Protein AF-W5NS83-F1 (afdb_monomer_lite)

Radius of gyration: 22.49 Å; chains: 1; bounding box: 62×43×73 Å

pLDDT: mean 79.98, std 19.61, range [25.25, 98.06]

Structure (mmCIF, N/CA/C/O backbone):
data_AF-W5NS83-F1
#
_entry.id   AF-W5NS83-F1
#
loop_
_atom_site.group_PDB
_atom_site.id
_atom_site.type_symbol
_atom_site.label_atom_id
_atom_site.label_alt_id
_atom_site.label_comp_id
_atom_site.label_asym_id
_atom_site.label_entity_id
_atom_site.label_seq_id
_atom_site.pdbx_PDB_ins_code
_atom_site.Cartn_x
_atom_site.Cartn_y
_atom_site.Cartn_z
_atom_site.occupancy
_atom_site.B_iso_or_equiv
_atom_site.auth_seq_id
_atom_site.auth_comp_id
_atom_site.auth_asym_id
_atom_site.auth_atom_id
_atom_site.pdbx_PDB_model_num
ATOM 1 N N . MET A 1 1 ? -36.228 13.640 -4.575 1.00 32.53 1 MET A N 1
ATOM 2 C CA . MET A 1 1 ? -35.661 12.821 -3.481 1.00 32.53 1 MET A CA 1
ATOM 3 C C . MET A 1 1 ? -34.174 13.126 -3.377 1.00 32.53 1 MET A C 1
ATOM 5 O O . MET A 1 1 ? -33.410 12.650 -4.203 1.00 32.53 1 MET A O 1
ATOM 9 N N . LEU A 1 2 ? -33.764 13.975 -2.431 1.00 25.89 2 LEU A N 1
ATOM 10 C CA . LEU A 1 2 ? -32.349 14.158 -2.096 1.00 25.89 2 LEU A CA 1
ATOM 11 C C . LEU A 1 2 ? -31.934 12.965 -1.231 1.00 25.89 2 LEU A C 1
ATOM 13 O O . LEU A 1 2 ? -32.394 12.836 -0.098 1.00 25.89 2 LEU A O 1
ATOM 17 N N . SER A 1 3 ? -31.125 12.064 -1.788 1.00 29.36 3 SER A N 1
ATOM 18 C CA . SER A 1 3 ? -30.463 11.018 -1.007 1.00 29.36 3 SER A CA 1
ATOM 19 C C . SER A 1 3 ? -29.616 11.694 0.078 1.00 29.36 3 SER A C 1
ATOM 21 O O . SER A 1 3 ? -28.776 12.550 -0.225 1.00 29.36 3 SER A O 1
ATOM 23 N N . LYS A 1 4 ? -29.880 11.359 1.347 1.00 33.25 4 LYS A N 1
ATOM 24 C CA . LYS A 1 4 ? -29.065 11.773 2.494 1.00 33.25 4 LYS A CA 1
ATOM 25 C C . LYS A 1 4 ? -27.715 11.068 2.375 1.00 33.25 4 LYS A C 1
ATOM 27 O O . LYS A 1 4 ? -27.555 9.953 2.849 1.00 33.25 4 LYS A O 1
ATOM 32 N N . HIS A 1 5 ? -26.757 11.707 1.717 1.00 41.28 5 HIS A N 1
ATOM 33 C CA . HIS A 1 5 ? -25.385 11.222 1.690 1.00 41.28 5 HIS A CA 1
ATOM 34 C C . HIS A 1 5 ? -24.720 11.648 3.002 1.00 41.28 5 HIS A C 1
ATOM 36 O O . HIS A 1 5 ? -24.409 12.823 3.202 1.00 41.28 5 HIS A O 1
ATOM 42 N N . SER A 1 6 ? -24.567 10.701 3.921 1.00 41.84 6 SER A N 1
ATOM 43 C CA . SER A 1 6 ? -23.707 10.837 5.095 1.00 41.84 6 SER A CA 1
ATOM 44 C C . SER A 1 6 ? -22.352 10.211 4.779 1.00 41.84 6 SER A C 1
ATOM 46 O O . SER A 1 6 ? -22.287 9.212 4.066 1.00 41.84 6 SER A O 1
ATOM 48 N N . ILE A 1 7 ? -21.271 10.788 5.296 1.00 48.94 7 ILE A N 1
ATOM 49 C CA . ILE A 1 7 ? -19.928 10.213 5.188 1.00 48.94 7 ILE A CA 1
ATOM 50 C C . ILE A 1 7 ? -19.560 9.646 6.557 1.00 48.94 7 ILE A C 1
ATOM 52 O O . ILE A 1 7 ? -19.508 10.388 7.539 1.00 48.94 7 ILE A O 1
ATOM 56 N N . CYS A 1 8 ? -19.296 8.343 6.611 1.00 47.78 8 CYS A N 1
ATOM 57 C CA . CYS A 1 8 ? -18.675 7.702 7.764 1.00 47.78 8 CYS A CA 1
ATOM 58 C C . CYS A 1 8 ? -17.162 7.692 7.565 1.00 47.78 8 CYS A C 1
ATOM 60 O O . CYS A 1 8 ? -16.661 7.168 6.570 1.00 47.78 8 CYS A O 1
ATOM 62 N N . GLN A 1 9 ? -16.434 8.281 8.508 1.00 55.81 9 GLN A N 1
ATOM 63 C CA . GLN A 1 9 ? -14.976 8.310 8.502 1.00 55.81 9 GLN A CA 1
ATOM 64 C C . GLN A 1 9 ? -14.444 7.869 9.857 1.00 55.81 9 GLN A C 1
ATOM 66 O O . GLN A 1 9 ? -15.001 8.199 10.906 1.00 55.81 9 GLN A O 1
ATOM 71 N N . VAL A 1 10 ? -13.334 7.134 9.822 1.00 53.88 10 VAL A N 1
ATOM 72 C CA . VAL A 1 10 ? -12.528 6.903 11.015 1.00 53.88 10 VAL A CA 1
ATOM 73 C C . VAL A 1 10 ? -11.484 8.015 11.082 1.00 53.88 10 VAL A C 1
ATOM 75 O O . VAL A 1 10 ? -10.569 8.076 10.261 1.00 53.88 10 VAL A O 1
ATOM 78 N N . CYS A 1 11 ? -11.640 8.923 12.040 1.00 56.91 11 CYS A N 1
ATOM 79 C CA . CYS A 1 11 ? -10.726 10.044 12.241 1.00 56.91 11 CYS A CA 1
ATOM 80 C C . CYS A 1 11 ? -9.534 9.619 13.099 1.00 56.91 11 CYS A C 1
ATOM 82 O O . CYS A 1 11 ? -9.714 8.893 14.077 1.00 56.91 11 CYS A O 1
ATOM 84 N N . LYS A 1 12 ? -8.338 10.116 12.751 1.00 54.19 12 LYS A N 1
ATOM 85 C CA . LYS A 1 12 ? -7.070 9.756 13.397 1.00 54.19 12 LYS A CA 1
ATOM 86 C C . LYS A 1 12 ? -6.305 10.963 13.972 1.00 54.19 12 LYS A C 1
ATOM 88 O O . LYS A 1 12 ? -5.326 11.407 13.369 1.00 54.19 12 LYS A O 1
ATOM 93 N N . PRO A 1 13 ? -6.720 11.532 15.113 1.00 57.84 13 PRO A N 1
ATOM 94 C CA . PRO A 1 13 ? -5.892 12.476 15.860 1.00 57.84 13 PRO A CA 1
ATOM 95 C C . PRO A 1 13 ? -4.676 11.788 16.513 1.00 57.84 13 PRO A C 1
ATOM 97 O O . PRO A 1 13 ? -4.718 10.613 16.885 1.00 57.84 13 PRO A O 1
ATOM 100 N N . ARG A 1 14 ? -3.584 12.545 16.670 1.00 51.12 14 ARG A N 1
ATOM 101 C CA . ARG A 1 14 ? -2.344 12.108 17.335 1.00 51.12 14 ARG A CA 1
ATOM 102 C C . ARG A 1 14 ? -2.305 12.631 18.770 1.00 51.12 14 ARG A C 1
ATOM 104 O O . ARG A 1 14 ? -2.621 13.797 18.994 1.00 51.12 14 ARG A O 1
ATOM 111 N N . VAL A 1 15 ? -1.869 11.798 19.716 1.00 57.47 15 VAL A N 1
ATOM 112 C CA . VAL A 1 15 ? -1.715 12.172 21.134 1.00 57.47 15 VAL A CA 1
ATOM 113 C C . VAL A 1 15 ? -0.321 11.769 21.632 1.00 57.47 15 VAL A C 1
ATOM 115 O O . VAL A 1 15 ? 0.135 10.657 21.363 1.00 57.47 15 VAL A O 1
ATOM 118 N N . SER A 1 16 ? 0.381 12.661 22.336 1.00 52.38 16 SER A N 1
ATOM 119 C CA . SER A 1 16 ? 1.695 12.378 22.934 1.00 52.38 16 SER A CA 1
ATOM 120 C C . SER A 1 16 ? 1.576 11.485 24.175 1.00 52.38 16 SER A C 1
ATOM 122 O O . SER A 1 16 ? 0.613 11.585 24.935 1.00 52.38 16 SER A O 1
ATOM 124 N N . LYS A 1 17 ? 2.569 10.619 24.416 1.00 52.75 17 LYS A N 1
ATOM 125 C CA . LYS A 1 17 ? 2.719 9.926 25.702 1.00 52.75 17 LYS A CA 1
ATOM 126 C C . LYS A 1 17 ? 3.165 10.950 26.743 1.00 52.75 17 LYS A C 1
ATOM 128 O O . LYS A 1 17 ? 4.322 11.360 26.749 1.00 52.75 17 LYS A O 1
ATOM 133 N N . GLY A 1 18 ? 2.244 11.381 27.598 1.00 51.75 18 GLY A N 1
ATOM 134 C CA . GLY A 1 18 ? 2.612 11.954 28.890 1.00 51.75 18 GLY A CA 1
ATOM 135 C C . GLY A 1 18 ? 3.183 10.876 29.819 1.00 51.75 18 GLY A C 1
ATOM 136 O O . GLY A 1 18 ? 3.249 9.701 29.463 1.00 51.75 18 GLY A O 1
ATOM 137 N N . THR A 1 19 ? 3.559 11.267 31.034 1.00 41.72 19 THR A N 1
ATOM 138 C CA . THR A 1 19 ? 4.019 10.368 32.113 1.00 41.72 19 THR A CA 1
ATOM 139 C C . THR A 1 19 ? 2.935 9.385 32.591 1.00 41.72 19 THR A C 1
ATOM 141 O O . THR A 1 19 ? 3.206 8.498 33.392 1.00 41.72 19 THR A O 1
ATOM 144 N N . GLU A 1 20 ? 1.704 9.529 32.101 1.00 42.16 20 GLU A N 1
ATOM 145 C CA . GLU A 1 20 ? 0.537 8.751 32.496 1.00 42.16 20 GLU A CA 1
ATOM 146 C C . GLU A 1 20 ? 0.143 7.740 31.400 1.00 42.16 20 GLU A C 1
ATOM 148 O O . GLU A 1 20 ? 0.247 8.002 30.200 1.00 42.16 20 GLU A O 1
ATOM 153 N N . ALA A 1 21 ? -0.254 6.542 31.835 1.00 39.47 21 ALA A N 1
ATOM 154 C CA . ALA A 1 21 ? -0.561 5.379 31.004 1.00 39.47 21 ALA A CA 1
ATOM 155 C C . ALA A 1 21 ? -1.656 5.646 29.936 1.00 39.47 21 ALA A C 1
ATOM 157 O O . ALA A 1 21 ? -2.499 6.523 30.118 1.00 39.47 21 ALA A O 1
ATOM 158 N N . PRO A 1 22 ? -1.704 4.863 28.832 1.00 44.62 22 PRO A N 1
ATOM 159 C CA . PRO A 1 22 ? -2.685 5.006 27.738 1.00 44.62 22 PRO A CA 1
ATOM 160 C C . PRO A 1 22 ? -4.166 4.888 28.132 1.00 44.62 22 PRO A C 1
ATOM 162 O O . PRO A 1 22 ? -5.030 5.123 27.292 1.00 44.62 22 PRO A O 1
ATOM 165 N N . SER A 1 23 ? -4.470 4.535 29.380 1.00 39.50 23 SER A N 1
ATOM 166 C CA . SER A 1 23 ? -5.819 4.359 29.928 1.00 39.50 23 SER A CA 1
ATOM 167 C C . SER A 1 23 ? -6.621 5.667 30.069 1.00 39.50 23 SER A C 1
ATOM 169 O O . SER A 1 23 ? -7.758 5.639 30.517 1.00 39.50 23 SER A O 1
ATOM 171 N N . ILE A 1 24 ? -6.049 6.826 29.724 1.00 48.31 24 ILE A N 1
ATOM 172 C CA . ILE A 1 24 ? -6.480 8.128 30.264 1.00 48.31 24 ILE A CA 1
ATOM 173 C C . ILE A 1 24 ? -6.891 9.094 29.130 1.00 48.31 24 ILE A C 1
ATOM 175 O O . ILE A 1 24 ? -6.509 10.261 29.087 1.00 48.31 24 ILE A O 1
ATOM 179 N N . LEU A 1 25 ? -7.689 8.633 28.164 1.00 43.97 25 LEU A N 1
ATOM 180 C CA . LEU A 1 25 ? -8.310 9.508 27.157 1.00 43.97 25 LEU A CA 1
ATOM 181 C C . LEU A 1 25 ? -9.827 9.357 27.204 1.00 43.97 25 LEU A C 1
ATOM 183 O O . LEU A 1 25 ? -10.352 8.325 26.795 1.00 43.97 25 LEU A O 1
ATOM 187 N N . THR A 1 26 ? -10.524 10.408 27.642 1.00 42.59 26 THR A N 1
ATOM 188 C CA . THR A 1 26 ? -11.985 10.484 27.558 1.00 42.59 26 THR A CA 1
ATOM 189 C C . THR A 1 26 ? -12.374 11.566 26.562 1.00 42.59 26 THR A C 1
ATOM 191 O O . THR A 1 26 ? -12.111 12.756 26.748 1.00 42.59 26 THR A O 1
ATOM 194 N N . ALA A 1 27 ? -13.014 11.176 25.465 1.00 41.44 27 ALA A N 1
ATOM 195 C CA . ALA A 1 27 ? -13.655 12.140 24.584 1.00 41.44 27 ALA A CA 1
ATOM 196 C C . ALA A 1 27 ? -15.079 12.385 25.097 1.00 41.44 27 ALA A C 1
ATOM 198 O O . ALA A 1 27 ? -15.942 11.514 25.010 1.00 41.44 27 ALA A O 1
ATOM 199 N N . ILE A 1 28 ? -15.323 13.578 25.648 1.00 43.06 28 ILE A N 1
ATOM 200 C CA . ILE A 1 28 ? -16.672 14.005 26.027 1.00 43.06 28 ILE A CA 1
ATOM 201 C C . ILE A 1 28 ? -17.384 14.405 24.749 1.00 43.06 28 ILE A C 1
ATOM 203 O O . ILE A 1 28 ? -17.140 15.477 24.187 1.00 43.06 28 ILE A O 1
ATOM 207 N N . ILE A 1 29 ? -18.281 13.544 24.291 1.00 46.75 29 ILE A N 1
ATOM 208 C CA . ILE A 1 29 ? -19.151 13.869 23.179 1.00 46.75 29 ILE A CA 1
ATOM 209 C C . ILE A 1 29 ? -20.563 13.368 23.531 1.00 46.75 29 ILE A C 1
ATOM 211 O O . ILE A 1 29 ? -20.788 12.205 23.845 1.00 46.75 29 ILE A O 1
ATOM 215 N N . HIS A 1 30 ? -21.533 14.276 23.563 1.00 38.94 30 HIS A N 1
ATOM 216 C CA . HIS A 1 30 ? -22.954 13.954 23.736 1.00 38.94 30 HIS A CA 1
ATOM 217 C C . HIS A 1 30 ? -23.597 13.700 22.355 1.00 38.94 30 HIS A C 1
ATOM 219 O O . HIS A 1 30 ? -23.249 14.409 21.410 1.00 38.94 30 HIS A O 1
ATOM 225 N N . PRO A 1 31 ? -24.629 12.846 22.209 1.00 47.59 31 PRO A N 1
ATOM 226 C CA . PRO A 1 31 ? -24.782 11.486 22.720 1.00 47.59 31 PRO A CA 1
ATOM 227 C C . PRO A 1 31 ? -25.064 10.510 21.553 1.00 47.59 31 PRO A C 1
ATOM 229 O O . PRO A 1 31 ? -26.184 10.491 21.070 1.00 47.59 31 PRO A O 1
ATOM 232 N N . VAL A 1 32 ? -24.111 9.685 21.101 1.00 42.62 32 VAL A N 1
ATOM 233 C CA . VAL A 1 32 ? -24.388 8.421 20.372 1.00 42.62 32 VAL A CA 1
ATOM 234 C C . VAL A 1 32 ? -23.165 7.503 20.521 1.00 42.62 32 VAL A C 1
ATOM 236 O O . VAL A 1 32 ? -22.068 7.908 20.164 1.00 42.62 32 VAL A O 1
ATOM 239 N N . LEU A 1 33 ? -23.392 6.295 21.060 1.00 45.34 33 LEU A N 1
ATOM 240 C CA . LEU A 1 33 ? -22.555 5.077 21.054 1.00 45.34 33 LEU A CA 1
ATOM 241 C C . LEU A 1 33 ? -21.045 5.265 20.767 1.00 45.34 33 LEU A C 1
ATOM 243 O O . LEU A 1 33 ? -20.601 5.294 19.621 1.00 45.34 33 LEU A O 1
ATOM 247 N N . TRP A 1 34 ? -20.238 5.328 21.826 1.00 57.84 34 TRP A N 1
ATOM 248 C CA . TRP A 1 34 ? -18.809 5.626 21.744 1.00 57.84 34 TRP A CA 1
ATOM 249 C C . TRP A 1 34 ? -17.944 4.364 21.744 1.00 57.84 34 TRP A C 1
ATOM 251 O O . TRP A 1 34 ? -17.588 3.853 22.802 1.00 57.84 34 TRP A O 1
ATOM 261 N N . VAL A 1 35 ? -17.564 3.872 20.563 1.00 66.44 35 VAL A N 1
ATOM 262 C CA . VAL A 1 35 ? -16.399 2.983 20.448 1.00 66.44 35 VAL A CA 1
ATOM 263 C C . VAL A 1 35 ? -15.210 3.859 20.071 1.00 66.44 35 VAL A C 1
ATOM 265 O O . VAL A 1 35 ? -15.230 4.512 19.030 1.00 66.44 35 VAL A O 1
ATOM 268 N N . PHE A 1 36 ? -14.186 3.886 20.921 1.00 78.94 36 PHE A N 1
ATOM 269 C CA . PHE A 1 36 ? -12.894 4.507 20.639 1.00 78.94 36 PHE A CA 1
ATOM 270 C C . PHE A 1 36 ? -11.808 3.441 20.669 1.00 78.94 36 PHE A C 1
ATOM 272 O O . PHE A 1 36 ? -11.864 2.507 21.472 1.00 78.94 36 PHE A O 1
ATOM 279 N N . GLN A 1 37 ? -10.801 3.604 19.820 1.00 87.06 37 GLN A N 1
ATOM 280 C CA . GLN A 1 37 ? -9.642 2.722 19.790 1.00 87.06 37 GLN A CA 1
ATOM 281 C C . GLN A 1 37 ? -8.364 3.544 19.886 1.00 87.06 37 GLN A C 1
ATOM 283 O O . GLN A 1 37 ? -8.156 4.467 19.106 1.00 87.06 37 GLN A O 1
ATOM 288 N N . VAL A 1 38 ? -7.484 3.173 20.805 1.00 88.81 38 VAL A N 1
ATOM 289 C CA . VAL A 1 38 ? -6.145 3.746 20.945 1.00 88.81 38 VAL A CA 1
ATOM 290 C C . VAL A 1 38 ? -5.134 2.682 20.559 1.00 88.81 38 VAL A C 1
ATOM 292 O O . VAL A 1 38 ? -5.239 1.535 20.988 1.00 88.81 38 VAL A O 1
ATOM 295 N N . GLN A 1 39 ? -4.136 3.040 19.757 1.00 92.38 39 GLN A N 1
ATOM 296 C CA . GLN A 1 39 ? -3.062 2.115 19.406 1.00 92.38 39 GLN A CA 1
ATOM 297 C C . GLN A 1 39 ? -1.699 2.806 19.323 1.00 92.38 39 GLN A C 1
ATOM 299 O O . GLN A 1 39 ? -1.644 4.011 19.070 1.00 92.38 39 GLN A O 1
ATOM 304 N N . PRO A 1 40 ? -0.583 2.079 19.519 1.00 90.00 40 PRO A N 1
ATOM 305 C CA . PRO A 1 40 ? 0.754 2.653 19.398 1.00 90.00 40 PRO A CA 1
ATOM 306 C C . PRO A 1 40 ? 0.968 3.293 18.026 1.00 90.00 40 PRO A C 1
ATOM 308 O O . PRO A 1 40 ? 0.650 2.682 16.995 1.00 90.00 40 PRO A O 1
ATOM 311 N N . SER A 1 41 ? 1.522 4.505 18.007 1.00 89.44 41 SER A N 1
ATOM 312 C CA . SER A 1 41 ? 1.793 5.183 16.745 1.00 89.44 41 SER A CA 1
ATOM 313 C C . SER A 1 41 ? 2.887 4.463 15.963 1.00 89.44 41 SER A C 1
ATOM 315 O O . SER A 1 41 ? 3.902 4.043 16.515 1.00 89.44 41 SER A O 1
ATOM 317 N N . LYS A 1 42 ? 2.668 4.323 14.657 1.00 88.50 42 LYS A N 1
ATOM 318 C CA . LYS A 1 42 ? 3.629 3.722 13.718 1.00 88.50 42 LYS A CA 1
ATOM 319 C C . LYS A 1 42 ? 4.799 4.645 13.355 1.00 88.50 42 LYS A C 1
ATOM 321 O O . LYS A 1 42 ? 5.803 4.179 12.837 1.00 88.50 42 LYS A O 1
ATOM 326 N N . GLU A 1 43 ? 4.652 5.952 13.578 1.00 83.75 43 GLU A N 1
ATOM 327 C CA . GLU A 1 43 ? 5.678 6.955 13.252 1.00 83.75 43 GLU A CA 1
ATOM 328 C C . GLU A 1 43 ? 6.508 7.354 14.471 1.00 83.75 43 GLU A C 1
ATOM 330 O O . GLU A 1 43 ? 7.678 7.696 14.337 1.00 83.75 43 GLU A O 1
ATOM 335 N N . MET A 1 44 ? 5.896 7.351 15.658 1.00 83.69 44 MET A N 1
ATOM 336 C CA . MET A 1 44 ? 6.500 7.911 16.860 1.00 83.69 44 MET A CA 1
ATOM 337 C C . MET A 1 44 ? 6.300 6.970 18.055 1.00 83.69 44 MET A C 1
ATOM 339 O O . MET A 1 44 ? 5.189 6.876 18.579 1.00 83.69 44 MET A O 1
ATOM 343 N N . PRO A 1 45 ? 7.366 6.312 18.549 1.00 82.75 45 PRO A N 1
ATOM 344 C CA . PRO A 1 45 ? 7.274 5.381 19.677 1.00 82.75 45 PRO A CA 1
ATOM 345 C C . PRO A 1 45 ? 6.724 6.014 20.961 1.00 82.75 45 PRO A C 1
ATOM 347 O O . PRO A 1 45 ? 6.160 5.320 21.809 1.00 82.75 45 PRO A O 1
ATOM 350 N N . SER A 1 46 ? 6.872 7.332 21.109 1.00 83.44 46 SER A N 1
ATOM 351 C CA . SER A 1 46 ? 6.371 8.127 22.230 1.00 83.44 46 SER A CA 1
ATOM 352 C C . SER A 1 46 ? 4.950 8.671 22.024 1.00 83.44 46 SER A C 1
ATOM 354 O O . SER A 1 46 ? 4.539 9.558 22.761 1.00 83.44 46 SER A O 1
ATOM 356 N N . ALA A 1 47 ? 4.180 8.177 21.051 1.00 86.69 47 ALA A N 1
ATOM 357 C CA . ALA A 1 47 ? 2.822 8.656 20.786 1.00 86.69 47 ALA A CA 1
ATOM 358 C C . ALA A 1 47 ? 1.816 7.516 20.581 1.00 86.69 47 ALA A C 1
ATOM 360 O O . ALA A 1 47 ? 2.179 6.363 20.318 1.00 86.69 47 ALA A O 1
ATOM 361 N N . TYR A 1 48 ? 0.538 7.872 20.671 1.00 86.12 48 TYR A N 1
ATOM 362 C CA . TYR A 1 48 ? -0.584 7.021 20.305 1.00 86.12 48 TYR A CA 1
ATOM 363 C C . TYR A 1 48 ? -1.384 7.632 19.158 1.00 86.12 48 TYR A C 1
ATOM 365 O O . TYR A 1 48 ? -1.507 8.852 19.013 1.00 86.12 48 TYR A O 1
ATOM 373 N N . ASP A 1 49 ? -1.952 6.734 18.369 1.00 89.50 49 ASP A N 1
ATOM 374 C CA . ASP A 1 49 ? -2.956 7.024 17.368 1.00 89.50 49 ASP A CA 1
ATOM 375 C C . ASP A 1 49 ? -4.333 6.732 17.982 1.00 89.50 49 AS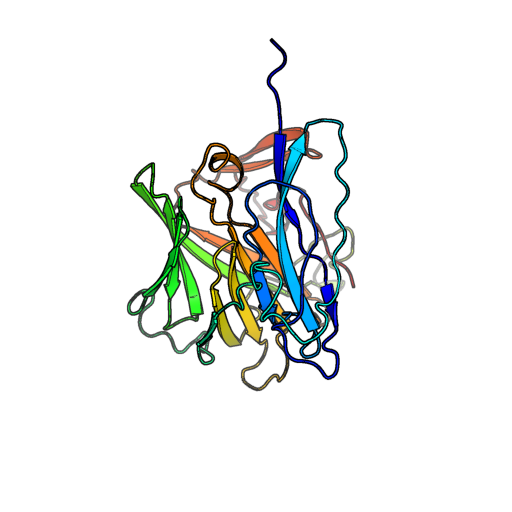P A C 1
ATOM 377 O O . ASP A 1 49 ? -4.588 5.605 18.420 1.00 89.50 49 ASP A O 1
ATOM 381 N N . LEU A 1 50 ? -5.210 7.735 18.025 1.00 87.69 50 LEU A N 1
ATOM 382 C CA . LEU A 1 50 ? -6.596 7.576 18.464 1.00 87.69 50 LEU A CA 1
ATOM 383 C C . LEU A 1 50 ? -7.488 7.454 17.229 1.00 87.69 50 LEU A C 1
ATOM 385 O O . LEU A 1 50 ? -7.411 8.292 16.342 1.00 87.69 50 LEU A O 1
ATOM 389 N N . TYR A 1 51 ? -8.340 6.439 17.187 1.00 86.69 51 TYR A N 1
ATOM 390 C CA . TYR A 1 51 ? -9.339 6.225 16.148 1.00 86.69 51 TYR A CA 1
ATOM 391 C C . TYR A 1 51 ? -10.734 6.471 16.718 1.00 86.69 51 TYR A C 1
ATOM 393 O O . TYR A 1 51 ? -11.104 5.917 17.758 1.00 86.69 51 TYR A O 1
ATOM 401 N N . VAL A 1 52 ? -11.499 7.304 16.014 1.00 82.75 52 VAL A N 1
ATOM 402 C CA . VAL A 1 52 ? -12.878 7.665 16.362 1.00 82.75 52 VAL A CA 1
ATOM 403 C C . VAL A 1 52 ? -13.762 7.469 15.144 1.00 82.75 52 VAL A C 1
ATOM 405 O O . VAL A 1 52 ? -13.451 7.996 14.076 1.00 82.75 52 VAL A O 1
ATOM 408 N N . LEU A 1 53 ? -14.874 6.754 15.302 1.00 81.56 53 LEU A N 1
ATOM 409 C CA . LEU A 1 53 ? -15.889 6.681 14.261 1.00 81.56 53 LEU A CA 1
ATOM 410 C C . LEU A 1 53 ? -16.814 7.899 14.334 1.00 81.56 53 LEU A C 1
ATOM 412 O O . LEU A 1 53 ? -17.387 8.196 15.381 1.00 81.56 53 LEU A O 1
ATOM 416 N N . THR A 1 54 ? -16.983 8.589 13.209 1.00 79.31 54 THR A N 1
ATOM 417 C CA . THR A 1 54 ? -17.925 9.702 13.080 1.00 79.31 54 THR A CA 1
ATOM 418 C C . THR A 1 54 ? -18.721 9.606 11.783 1.00 79.31 54 THR A C 1
ATOM 420 O O . THR A 1 54 ? -18.200 9.193 10.748 1.00 79.31 54 THR A O 1
ATOM 423 N N . THR A 1 55 ? -19.978 10.040 11.847 1.00 78.62 55 THR A N 1
ATOM 424 C CA . THR A 1 55 ? -20.852 10.243 10.691 1.00 78.62 55 THR A CA 1
ATOM 425 C C . THR A 1 55 ? -21.065 11.739 10.513 1.00 78.62 55 THR A C 1
ATOM 427 O O . THR A 1 55 ? -21.639 12.381 11.394 1.00 78.62 55 THR A O 1
ATOM 430 N N . ILE A 1 56 ? -20.637 12.314 9.392 1.00 81.44 56 ILE A N 1
ATOM 431 C CA . ILE A 1 56 ? -20.855 13.733 9.078 1.00 81.44 56 ILE A CA 1
ATOM 432 C C . ILE A 1 56 ? -21.896 13.828 7.953 1.00 81.44 56 ILE A C 1
ATOM 434 O O . ILE A 1 56 ? -21.685 13.251 6.883 1.00 81.44 56 ILE A O 1
ATOM 438 N N . PRO A 1 57 ? -23.029 14.525 8.165 1.00 84.19 57 PRO A N 1
ATOM 439 C CA . PRO A 1 57 ? -23.998 14.766 7.099 1.00 84.19 57 PRO A CA 1
ATOM 440 C C . PRO A 1 57 ? -23.379 15.570 5.950 1.00 84.19 57 PRO A C 1
ATOM 442 O O . PRO A 1 57 ? -22.527 16.431 6.179 1.00 84.19 57 PRO A O 1
ATOM 445 N N . GLY A 1 58 ? -23.831 15.326 4.719 1.00 87.12 58 GLY A N 1
ATOM 446 C CA . GLY A 1 58 ? -23.379 16.076 3.549 1.00 87.12 58 GLY A CA 1
ATOM 447 C C . GLY A 1 58 ? -23.515 17.592 3.730 1.00 87.12 58 GLY A C 1
ATOM 448 O O . GLY A 1 58 ? -24.537 18.075 4.215 1.00 87.12 58 GLY A O 1
ATOM 449 N N . LEU A 1 59 ? -22.469 18.326 3.332 1.00 90.12 59 LEU A N 1
ATOM 450 C CA . LEU A 1 59 ? -22.373 19.790 3.440 1.00 90.12 59 LEU A CA 1
ATOM 451 C C . LEU A 1 59 ? -22.544 20.333 4.877 1.00 90.12 59 LEU A C 1
ATOM 453 O O . LEU A 1 59 ? -22.991 21.461 5.066 1.00 90.12 59 LEU A O 1
ATOM 457 N N . SER A 1 60 ? -22.180 19.542 5.891 1.00 90.56 60 SER A N 1
ATOM 458 C CA . SER A 1 60 ? -22.236 19.917 7.310 1.00 90.56 60 SER A CA 1
ATOM 459 C C . SER A 1 60 ? -20.869 19.765 7.983 1.00 90.56 60 SER A C 1
ATOM 461 O O . SER A 1 60 ? -19.944 19.171 7.433 1.00 90.56 60 SER A O 1
ATOM 463 N N . TYR A 1 61 ? -20.752 20.260 9.215 1.00 87.38 61 TYR A N 1
ATOM 464 C CA . TYR A 1 61 ? -19.637 19.965 10.113 1.00 87.38 61 TYR A CA 1
ATOM 465 C C . TYR A 1 61 ? -20.144 19.360 11.429 1.00 87.38 61 TYR A C 1
ATOM 467 O O . TYR A 1 61 ? -21.329 19.454 11.759 1.00 87.38 61 TYR A O 1
ATOM 475 N N . ARG A 1 62 ? -19.243 18.718 12.178 1.00 81.44 62 ARG A N 1
ATOM 476 C CA . ARG A 1 62 ? -19.452 18.280 13.565 1.00 81.44 62 ARG A CA 1
ATOM 477 C C . ARG A 1 62 ? -18.216 18.637 14.380 1.00 81.44 62 ARG A C 1
ATOM 479 O O . ARG A 1 62 ? -17.101 18.550 13.874 1.00 81.44 62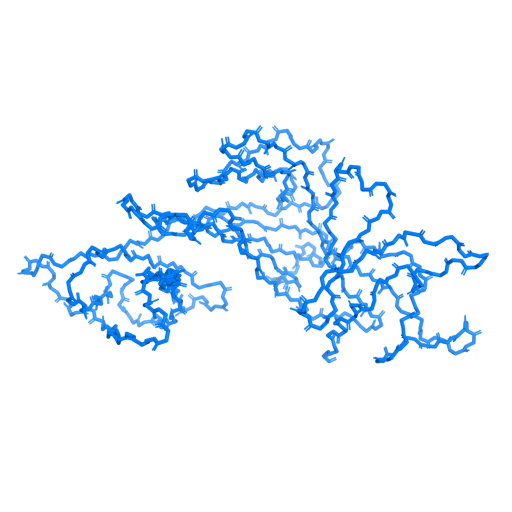 ARG A O 1
ATOM 486 N N . HIS A 1 63 ? -18.419 19.049 15.625 1.00 83.50 63 HIS A N 1
ATOM 487 C CA . HIS A 1 63 ? -17.335 19.412 16.531 1.00 83.50 63 HIS A CA 1
ATOM 488 C C . HIS A 1 63 ? -17.153 18.338 17.603 1.00 83.50 63 HIS A C 1
ATOM 490 O O . HIS A 1 63 ? -18.128 17.866 18.189 1.00 83.50 63 HIS A O 1
ATOM 496 N N . TYR A 1 64 ? -15.896 17.997 17.879 1.00 77.62 64 TYR A N 1
ATOM 497 C CA . TYR A 1 64 ? -15.504 16.975 18.842 1.00 77.62 64 TYR A CA 1
ATOM 498 C C . TYR A 1 64 ? -14.403 17.522 19.752 1.00 77.62 64 TYR A C 1
ATOM 500 O O . TYR A 1 64 ? -13.470 18.162 19.273 1.00 77.62 64 TYR A O 1
ATOM 508 N N . SER A 1 65 ? -14.498 17.272 21.061 1.00 76.88 65 SER A N 1
ATOM 509 C CA . SER A 1 65 ? -13.467 17.649 22.037 1.00 76.88 65 SER A CA 1
ATOM 510 C C . SER A 1 65 ? -12.863 16.388 22.646 1.00 76.88 65 SER A C 1
ATOM 512 O O . SER A 1 65 ? -13.571 15.576 23.237 1.00 76.88 65 SER A O 1
ATOM 514 N N . ILE A 1 66 ? -11.548 16.229 22.496 1.00 75.50 66 ILE A N 1
ATOM 515 C CA . ILE A 1 66 ? -10.780 15.137 23.101 1.00 75.50 66 ILE A CA 1
ATOM 516 C C . ILE A 1 66 ? -10.057 15.712 24.309 1.00 75.50 66 ILE A C 1
ATOM 518 O O . ILE A 1 66 ? -9.363 16.724 24.186 1.00 75.50 66 ILE A O 1
ATOM 522 N N . ARG A 1 67 ? -10.237 15.093 25.476 1.00 71.38 67 ARG A N 1
ATOM 523 C CA . ARG A 1 67 ? -9.618 15.543 26.721 1.00 71.38 67 ARG A CA 1
ATOM 524 C C . ARG A 1 67 ? -8.885 14.372 27.380 1.00 71.38 67 ARG A C 1
ATOM 526 O O . ARG A 1 67 ? -9.372 13.244 27.332 1.00 71.38 67 ARG A O 1
ATOM 533 N N . PRO A 1 68 ? -7.715 14.608 27.990 1.00 69.75 68 PRO A N 1
ATOM 534 C CA . PRO A 1 68 ? -7.138 13.632 28.901 1.00 69.75 68 PRO A CA 1
ATOM 535 C C . PRO A 1 68 ? -8.123 13.373 30.044 1.00 69.75 68 PRO A C 1
ATOM 537 O O . PRO A 1 68 ? -8.715 14.319 30.575 1.00 69.75 68 PRO A O 1
ATOM 540 N N . SER A 1 69 ? -8.307 12.106 30.404 1.00 64.25 69 SER A N 1
ATOM 541 C CA . SER A 1 69 ? -9.048 11.757 31.617 1.00 64.25 69 SER A CA 1
ATOM 542 C C . SER A 1 69 ? -8.279 12.278 32.840 1.00 64.25 69 SER A C 1
ATOM 544 O O . SER A 1 69 ? -7.055 12.378 32.815 1.00 64.25 69 SER A O 1
ATOM 546 N N . ARG A 1 70 ? -8.965 12.659 33.919 1.00 55.44 70 ARG A N 1
ATOM 547 C CA . ARG A 1 70 ? -8.300 12.915 35.207 1.00 55.44 70 ARG A CA 1
ATOM 548 C C . ARG A 1 70 ? -8.444 11.650 36.041 1.00 55.44 70 ARG A C 1
ATOM 550 O O . ARG A 1 70 ? -9.551 11.152 36.207 1.00 55.44 70 ARG A O 1
ATOM 557 N N . SER A 1 71 ? -7.327 11.128 36.530 1.00 48.97 71 SER A N 1
ATOM 558 C CA . SER A 1 71 ? -7.223 9.901 37.323 1.00 48.97 71 SER A CA 1
ATOM 559 C C . SER A 1 71 ? -8.192 9.883 38.519 1.00 48.97 71 SER A C 1
ATOM 561 O O . SER A 1 71 ? -7.949 10.497 39.553 1.00 48.97 71 SER A O 1
ATOM 563 N N . SER A 1 72 ? -9.340 9.217 38.347 1.00 47.22 72 SER A N 1
ATOM 564 C CA . SER A 1 72 ? -10.212 8.597 39.372 1.00 47.22 72 SER A CA 1
ATOM 565 C C . SER A 1 72 ? -11.541 8.174 38.723 1.00 47.22 72 SER A C 1
ATOM 567 O O . SER A 1 72 ? -12.612 8.711 38.998 1.00 47.22 72 SER A O 1
ATOM 569 N N . GLN A 1 73 ? -11.473 7.196 37.818 1.00 51.25 73 GLN A N 1
ATOM 570 C CA . GLN A 1 73 ? -12.612 6.725 37.018 1.00 51.25 73 GLN A CA 1
ATOM 571 C C . GLN A 1 73 ? -13.581 5.781 37.757 1.00 51.25 73 GLN A C 1
ATOM 573 O O . GLN A 1 73 ? -14.426 5.157 37.128 1.00 51.25 73 GLN A O 1
ATOM 578 N N . GLU A 1 74 ? -13.549 5.713 39.091 1.00 47.00 74 GLU A N 1
ATOM 579 C CA . GLU A 1 74 ? -14.545 4.933 39.845 1.00 47.00 74 GLU A CA 1
ATOM 580 C C . GLU A 1 74 ? -15.937 5.595 39.896 1.00 47.00 74 GLU A C 1
ATOM 582 O O . GLU A 1 74 ? -16.893 4.954 40.323 1.00 47.00 74 GLU A O 1
ATOM 587 N N . LYS A 1 75 ? -16.096 6.863 39.472 1.00 43.84 75 LYS A N 1
ATOM 588 C CA . LYS A 1 75 ? -17.337 7.627 39.731 1.00 43.84 75 LYS A CA 1
ATOM 589 C C . LYS A 1 75 ? -18.150 8.118 38.529 1.00 43.84 75 LYS A C 1
ATOM 591 O O . LYS A 1 75 ? -19.258 8.593 38.763 1.00 43.84 75 LYS A O 1
ATOM 596 N N . THR A 1 76 ? -17.688 8.015 37.280 1.00 51.47 76 THR A N 1
ATOM 597 C CA . THR A 1 76 ? -18.397 8.647 36.138 1.00 51.47 76 THR A CA 1
ATOM 598 C C . THR A 1 76 ? -19.000 7.704 35.097 1.00 51.47 76 THR A C 1
ATOM 600 O O . THR A 1 76 ? -19.754 8.178 34.253 1.00 51.47 76 THR A O 1
ATOM 603 N N . GLY A 1 77 ? -18.758 6.388 35.146 1.00 53.75 77 GLY A N 1
ATOM 604 C CA . GLY A 1 77 ? -19.361 5.444 34.186 1.00 53.75 77 GLY A CA 1
ATOM 605 C C . GLY A 1 77 ? -19.012 5.728 32.714 1.00 53.75 77 GLY A C 1
ATOM 606 O O . GLY A 1 77 ? -19.700 5.253 31.812 1.00 53.75 77 GLY A O 1
ATOM 607 N N . GLU A 1 78 ? -17.970 6.526 32.463 1.00 57.19 78 GLU A N 1
ATOM 608 C CA . GLU A 1 78 ? -17.510 6.865 31.119 1.00 57.19 78 GLU A CA 1
ATOM 609 C C . GLU A 1 78 ? -16.755 5.673 30.509 1.00 57.19 78 GLU A C 1
ATOM 611 O O . GLU A 1 78 ? -15.931 5.065 31.197 1.00 57.19 78 GLU A O 1
ATOM 616 N N . PRO A 1 79 ? -17.004 5.326 29.233 1.00 59.03 79 PRO A N 1
ATOM 617 C CA . PRO A 1 79 ? -16.348 4.192 28.598 1.00 59.03 79 PRO A CA 1
ATOM 618 C C . PRO A 1 79 ? -14.846 4.454 28.436 1.00 59.03 79 PRO A C 1
ATOM 620 O O . PRO A 1 79 ? -14.440 5.445 27.824 1.00 59.03 79 PRO A O 1
ATOM 623 N N . GLU A 1 80 ? -14.020 3.550 28.964 1.00 64.38 80 GLU A N 1
ATOM 624 C CA . GLU A 1 80 ? -12.576 3.564 28.731 1.00 64.38 80 GLU A CA 1
ATOM 625 C C . GLU A 1 80 ? -12.251 3.254 27.257 1.00 64.38 80 GLU A C 1
ATOM 627 O O . GLU A 1 80 ? -12.925 2.431 26.624 1.00 64.38 80 GLU A O 1
ATOM 632 N N . PRO A 1 81 ? -11.213 3.889 26.683 1.00 69.62 81 PRO A N 1
ATOM 633 C CA . PRO A 1 81 ? -10.800 3.600 25.319 1.00 69.62 81 PRO A CA 1
ATOM 634 C C . PRO A 1 81 ? -10.231 2.182 25.209 1.00 69.62 81 PRO A C 1
ATOM 636 O O . PRO A 1 81 ? -9.419 1.751 26.029 1.00 69.62 81 PRO A O 1
ATOM 639 N N . PHE A 1 82 ? -10.584 1.466 24.139 1.00 82.00 82 PHE A N 1
ATOM 640 C CA . PHE A 1 82 ? -9.981 0.162 23.884 1.00 82.00 82 PHE A CA 1
ATOM 641 C C . PHE A 1 82 ? -8.531 0.332 23.428 1.00 82.00 82 PHE A C 1
ATOM 643 O O . PHE A 1 82 ? -8.267 0.948 22.391 1.00 82.00 82 PHE A O 1
ATOM 650 N N . VAL A 1 83 ? -7.593 -0.269 24.157 1.00 86.38 83 VAL A N 1
ATOM 651 C CA . VAL A 1 83 ? -6.187 -0.335 23.747 1.00 86.38 83 VAL A CA 1
ATOM 652 C C . VAL A 1 83 ? -5.996 -1.510 22.789 1.00 86.38 83 VAL A C 1
ATOM 654 O O . VAL A 1 83 ? -6.211 -2.667 23.152 1.00 86.38 83 VAL A O 1
ATOM 657 N N . ALA A 1 84 ? -5.598 -1.211 21.553 1.00 90.31 84 ALA A N 1
ATOM 658 C CA . ALA A 1 84 ? -5.385 -2.211 20.516 1.00 90.31 84 ALA A CA 1
ATOM 659 C C . ALA A 1 84 ? -4.301 -3.225 20.905 1.00 90.31 84 ALA A C 1
ATOM 661 O O . ALA A 1 84 ? -3.280 -2.882 21.508 1.00 90.31 84 ALA A O 1
ATOM 662 N N . LYS A 1 85 ? -4.511 -4.481 20.509 1.00 93.25 85 LYS A N 1
ATOM 663 C CA . LYS A 1 85 ? -3.570 -5.579 20.737 1.00 93.25 85 LYS A CA 1
ATOM 664 C C . LYS A 1 85 ? -2.610 -5.673 19.560 1.00 93.25 85 LYS A C 1
ATOM 666 O O . LYS A 1 85 ? -3.041 -5.852 18.425 1.00 93.25 85 LYS A O 1
ATOM 671 N N . THR A 1 86 ? -1.313 -5.591 19.833 1.00 95.19 86 THR A N 1
ATOM 672 C CA . THR A 1 86 ? -0.273 -5.725 18.807 1.00 95.19 86 THR A CA 1
ATOM 673 C C . THR A 1 86 ? 0.306 -7.132 18.820 1.00 95.19 86 THR A C 1
ATOM 675 O O . THR A 1 86 ? 0.846 -7.579 19.830 1.00 95.19 86 THR A O 1
ATOM 678 N N . MET A 1 87 ? 0.239 -7.806 17.677 1.00 96.31 87 MET A N 1
ATOM 679 C CA . MET A 1 87 ? 0.941 -9.057 17.408 1.00 96.31 87 MET A CA 1
ATOM 680 C C . MET A 1 87 ? 2.120 -8.761 16.488 1.00 96.31 87 MET A C 1
ATOM 682 O O . MET A 1 87 ? 1.938 -8.176 15.419 1.00 96.31 87 MET A O 1
ATOM 686 N N . GLN A 1 88 ? 3.323 -9.156 16.897 1.00 95.38 88 GLN A N 1
ATOM 687 C CA . GLN A 1 88 ? 4.540 -8.959 16.112 1.00 95.38 88 GLN A CA 1
ATOM 688 C C . GLN A 1 88 ? 5.000 -10.272 15.488 1.00 95.38 88 GLN A C 1
ATOM 690 O O . GLN A 1 88 ? 5.012 -11.316 16.140 1.00 95.38 88 GLN A O 1
ATOM 695 N N . PHE A 1 89 ? 5.429 -10.198 14.233 1.00 94.38 89 PHE A N 1
ATOM 696 C CA . PHE A 1 89 ? 5.948 -11.327 13.478 1.00 94.38 89 PHE A CA 1
ATOM 697 C C . PHE A 1 89 ? 7.394 -11.036 13.077 1.00 94.38 89 PHE A C 1
ATOM 699 O O . PHE A 1 89 ? 7.716 -9.966 12.551 1.00 94.38 89 PHE A O 1
ATOM 706 N N . GLY A 1 90 ? 8.280 -12.000 13.347 1.00 89.69 90 GLY A N 1
ATOM 707 C CA . GLY A 1 90 ? 9.707 -11.884 13.047 1.00 89.69 90 GLY A CA 1
ATOM 708 C C . GLY A 1 90 ? 9.984 -11.641 11.560 1.00 89.69 90 GLY A C 1
ATOM 709 O O . GLY A 1 90 ? 9.164 -11.954 10.697 1.00 89.69 90 GLY A O 1
ATOM 710 N N . GLY A 1 91 ? 11.160 -11.086 11.255 1.00 91.75 91 GLY A N 1
ATOM 711 C CA . GLY A 1 91 ? 11.562 -10.784 9.881 1.00 91.75 91 GLY A CA 1
ATOM 712 C C . GLY A 1 91 ? 11.659 -12.031 8.998 1.00 91.75 91 GLY A C 1
ATOM 713 O O . GLY A 1 91 ? 12.209 -13.056 9.409 1.00 91.75 91 GLY A O 1
ATOM 714 N N . ARG A 1 92 ? 11.149 -11.934 7.768 1.00 94.25 92 ARG A N 1
ATOM 715 C CA . ARG A 1 92 ? 11.242 -12.977 6.739 1.00 94.25 92 ARG A CA 1
ATOM 716 C C . ARG A 1 92 ? 12.102 -12.504 5.583 1.00 94.25 92 ARG A C 1
ATOM 718 O O . ARG A 1 92 ? 11.913 -11.397 5.087 1.00 94.25 92 ARG A O 1
ATOM 725 N N . LEU A 1 93 ? 13.054 -13.341 5.171 1.00 94.25 93 LEU A N 1
ATOM 726 C CA . LEU A 1 93 ? 13.933 -13.048 4.044 1.00 94.25 93 LEU A CA 1
ATOM 727 C C . LEU A 1 93 ? 13.208 -13.323 2.731 1.00 94.25 93 LEU A C 1
ATOM 729 O O . LEU A 1 93 ? 12.541 -14.346 2.577 1.00 94.25 93 LEU A O 1
ATOM 733 N N . ARG A 1 94 ? 13.445 -12.477 1.729 1.00 90.50 94 ARG A N 1
ATOM 734 C CA . ARG A 1 94 ? 12.878 -12.640 0.382 1.00 90.50 94 ARG A CA 1
ATOM 735 C C . ARG A 1 94 ? 13.168 -14.018 -0.228 1.00 90.50 94 ARG A C 1
ATOM 737 O O . ARG A 1 94 ? 12.341 -14.560 -0.949 1.00 90.50 94 ARG A O 1
ATOM 744 N N . ARG A 1 95 ? 14.363 -14.568 0.025 1.00 76.94 95 ARG A N 1
ATOM 745 C CA . ARG A 1 95 ? 14.862 -15.812 -0.596 1.00 76.94 95 ARG A CA 1
ATOM 746 C C . ARG A 1 95 ? 14.596 -17.082 0.223 1.00 76.94 95 ARG A C 1
ATOM 748 O O . ARG A 1 95 ? 14.877 -18.165 -0.276 1.00 76.94 95 ARG A O 1
ATOM 755 N N . SER A 1 96 ? 14.102 -16.982 1.461 1.00 66.69 96 SER A N 1
ATOM 756 C CA . SER A 1 96 ? 13.970 -18.150 2.351 1.00 66.69 96 SER A CA 1
ATOM 757 C C . SER A 1 96 ? 12.646 -18.903 2.221 1.00 66.69 96 SER A C 1
ATOM 759 O O . SER A 1 96 ? 12.532 -20.006 2.752 1.00 66.69 96 SER A O 1
ATOM 761 N N . ALA A 1 97 ? 11.642 -18.336 1.546 1.00 61.91 97 ALA A N 1
ATOM 762 C CA . ALA A 1 97 ? 10.329 -18.960 1.429 1.00 61.91 97 ALA A CA 1
ATOM 763 C C . ALA A 1 97 ? 10.392 -20.183 0.498 1.00 61.91 97 ALA A C 1
ATOM 765 O O . ALA A 1 97 ? 10.449 -20.053 -0.723 1.00 61.91 97 ALA A O 1
ATOM 766 N N . ARG A 1 98 ? 10.408 -21.385 1.088 1.00 61.03 98 ARG A N 1
ATOM 767 C CA . ARG A 1 98 ? 10.422 -22.656 0.345 1.00 61.03 98 ARG A CA 1
ATOM 768 C C . ARG A 1 98 ? 9.065 -22.971 -0.291 1.00 61.03 98 ARG A C 1
ATOM 770 O O . ARG A 1 98 ? 9.033 -23.604 -1.341 1.00 61.03 98 ARG A O 1
ATOM 777 N N . GLN A 1 99 ? 7.967 -22.516 0.319 1.00 69.12 99 GLN A N 1
ATOM 778 C CA . GLN A 1 99 ? 6.598 -22.632 -0.187 1.00 69.12 99 GLN A CA 1
ATOM 779 C C . GLN A 1 99 ? 5.797 -21.392 0.227 1.00 69.12 99 GLN A C 1
ATOM 781 O O . GLN A 1 99 ? 5.810 -21.014 1.390 1.00 69.12 99 GLN A O 1
ATOM 786 N N . VAL A 1 100 ? 5.130 -20.752 -0.734 1.00 78.62 100 VAL A N 1
ATOM 787 C CA . VAL A 1 100 ? 4.237 -19.608 -0.496 1.00 78.62 100 VAL A CA 1
ATOM 788 C C . VAL A 1 100 ? 2.838 -20.137 -0.194 1.00 78.62 100 VAL A C 1
ATOM 790 O O . VAL A 1 100 ? 2.344 -21.009 -0.913 1.00 78.62 100 VAL A O 1
ATOM 793 N N . GLY A 1 101 ? 2.194 -19.591 0.834 1.00 79.38 101 GLY A N 1
ATOM 794 C CA . GLY A 1 101 ? 0.820 -19.923 1.212 1.00 79.38 101 GLY A CA 1
ATOM 795 C C . GLY A 1 101 ? 0.661 -21.165 2.093 1.00 79.38 101 GLY A C 1
ATOM 796 O O . GLY A 1 101 ? -0.463 -21.647 2.229 1.00 79.38 101 GLY A O 1
ATOM 797 N N . GLY A 1 102 ? 1.750 -21.676 2.679 1.00 83.50 102 GLY A N 1
ATOM 798 C CA . GLY A 1 102 ? 1.712 -22.797 3.625 1.00 83.50 102 GLY A CA 1
ATOM 799 C C . GLY A 1 102 ? 1.144 -22.394 4.987 1.00 83.50 102 GLY A C 1
ATOM 800 O O . GLY A 1 102 ? 0.251 -23.064 5.502 1.00 83.50 102 GLY A O 1
ATOM 801 N N . ASN A 1 103 ? 1.605 -21.260 5.529 1.00 91.69 103 ASN A N 1
ATOM 802 C CA . ASN A 1 103 ? 1.172 -20.736 6.825 1.00 91.69 103 ASN A CA 1
ATOM 803 C C . ASN A 1 103 ? 0.479 -19.378 6.669 1.00 91.69 103 ASN A C 1
ATOM 805 O O . ASN A 1 103 ? 1.132 -18.368 6.421 1.00 91.69 103 ASN A O 1
ATOM 809 N N . LEU A 1 104 ? -0.844 -19.326 6.838 1.00 95.38 104 LEU A N 1
ATOM 810 C CA . LEU A 1 104 ? -1.623 -18.097 6.659 1.00 95.38 104 LEU A CA 1
ATOM 811 C C . LEU A 1 104 ? -2.216 -17.594 7.977 1.00 95.38 104 LEU A C 1
ATOM 813 O O . LEU A 1 104 ? -2.800 -18.371 8.731 1.00 95.38 104 LEU A O 1
ATOM 817 N N . VAL A 1 105 ? -2.157 -16.280 8.200 1.00 96.56 105 VAL A N 1
ATOM 818 C CA . VAL A 1 105 ? -2.921 -15.593 9.251 1.00 96.56 105 VAL A CA 1
ATOM 819 C C . VAL A 1 105 ? -4.055 -14.770 8.622 1.00 96.56 105 VAL A C 1
ATOM 821 O O . VAL A 1 105 ? -3.803 -13.976 7.709 1.00 96.56 105 VAL A O 1
ATOM 824 N N . PRO A 1 106 ? -5.317 -14.963 9.051 1.00 97.00 106 PRO A N 1
ATOM 825 C CA . PRO A 1 106 ? -6.434 -14.155 8.588 1.00 97.00 106 PRO A CA 1
ATOM 826 C C . PRO A 1 106 ? -6.545 -12.853 9.389 1.00 97.00 106 PRO A C 1
ATOM 828 O O . PRO A 1 106 ? -6.506 -12.857 10.616 1.00 97.00 106 PRO A O 1
ATOM 831 N N . VAL A 1 107 ? -6.773 -11.746 8.689 1.00 96.62 107 VAL A N 1
ATOM 832 C CA . VAL A 1 107 ? -7.166 -10.453 9.257 1.00 96.62 107 VAL A CA 1
ATOM 833 C C . VAL A 1 107 ? -8.521 -10.082 8.684 1.00 96.62 107 VAL A C 1
ATOM 835 O O . VAL A 1 107 ? -8.685 -10.008 7.466 1.00 96.62 107 VAL A O 1
ATOM 838 N N . ASN A 1 108 ? -9.508 -9.891 9.553 1.00 92.44 108 ASN A N 1
ATOM 839 C CA . ASN A 1 108 ? -10.903 -9.796 9.152 1.00 92.44 108 ASN A CA 1
ATOM 840 C C . ASN A 1 108 ? -11.553 -8.458 9.522 1.00 92.44 108 ASN A C 1
ATOM 842 O O . ASN A 1 108 ? -11.256 -7.819 10.536 1.00 92.44 108 ASN A O 1
ATOM 846 N N . ASN A 1 109 ? -12.511 -8.080 8.688 1.00 89.75 109 ASN A N 1
ATOM 847 C CA . ASN A 1 109 ? -13.615 -7.218 9.074 1.00 89.75 109 ASN A CA 1
ATOM 848 C C . ASN A 1 109 ? -14.936 -7.865 8.625 1.00 89.75 109 ASN A C 1
ATOM 850 O O . ASN A 1 109 ? -14.997 -9.056 8.289 1.00 89.75 109 ASN A O 1
ATOM 854 N N . ASP A 1 110 ? -16.005 -7.080 8.617 1.00 86.62 110 ASP A N 1
ATOM 855 C CA . ASP A 1 110 ? -17.337 -7.558 8.252 1.00 86.62 110 ASP A CA 1
ATOM 856 C C . ASP A 1 110 ? -17.407 -8.063 6.799 1.00 86.62 110 ASP A C 1
ATOM 858 O O . ASP A 1 110 ? -18.194 -8.956 6.497 1.00 86.62 110 ASP A O 1
ATOM 862 N N . CYS A 1 111 ? -16.519 -7.582 5.920 1.00 89.00 111 CYS A N 1
ATOM 863 C CA . CYS A 1 111 ? -16.645 -7.742 4.467 1.00 89.00 111 CYS A CA 1
ATOM 864 C C . CYS A 1 111 ? -15.482 -8.477 3.807 1.00 89.00 111 CYS A C 1
ATOM 866 O O . CYS A 1 111 ? -15.659 -9.112 2.768 1.00 89.00 111 CYS A O 1
ATOM 868 N N . TYR A 1 112 ? -14.301 -8.431 4.412 1.00 93.19 112 TYR A N 1
ATOM 869 C CA . TYR A 1 112 ? -13.080 -9.018 3.897 1.00 93.19 112 TYR A CA 1
ATOM 870 C C . TYR A 1 112 ? -12.412 -9.918 4.925 1.00 93.19 112 TYR A C 1
ATOM 872 O O . TYR A 1 112 ? -12.414 -9.656 6.128 1.00 93.19 112 TYR A O 1
ATOM 880 N N . ILE A 1 113 ? -11.759 -10.953 4.408 1.00 96.06 113 ILE A N 1
ATOM 881 C CA . ILE A 1 113 ? -10.692 -11.671 5.091 1.00 96.06 113 ILE A CA 1
ATOM 882 C C . ILE A 1 113 ? -9.433 -11.495 4.247 1.00 96.06 113 ILE A C 1
ATOM 884 O O . ILE A 1 113 ? -9.335 -12.012 3.131 1.00 96.06 113 ILE A O 1
ATOM 888 N N . VAL A 1 114 ? -8.473 -10.743 4.769 1.00 96.88 114 VAL A N 1
ATOM 889 C CA . VAL A 1 114 ? -7.149 -10.573 4.174 1.00 96.88 114 VAL A CA 1
ATOM 890 C C . VAL A 1 114 ? -6.240 -11.634 4.774 1.00 96.88 114 VAL A C 1
ATOM 892 O O . VAL A 1 114 ? -6.059 -11.697 5.984 1.00 96.88 114 VAL A O 1
ATOM 895 N N . PHE A 1 115 ? -5.680 -12.489 3.928 1.00 97.44 115 PHE A N 1
ATOM 896 C CA . PHE A 1 115 ? -4.731 -13.515 4.339 1.00 97.44 115 PHE A CA 1
ATOM 897 C C . PHE A 1 115 ? -3.311 -13.014 4.111 1.00 97.44 115 PHE A C 1
ATOM 899 O O . PHE A 1 115 ? -2.950 -12.658 2.980 1.00 97.44 115 PHE A O 1
ATOM 906 N N . LEU A 1 116 ? -2.518 -13.027 5.177 1.00 96.81 116 LEU A N 1
ATOM 907 C CA . LEU A 1 116 ? -1.088 -12.753 5.145 1.00 96.81 116 LEU A CA 1
ATOM 908 C C . LEU A 1 116 ? -0.353 -14.079 5.293 1.00 96.81 116 LEU A C 1
ATOM 910 O O . LEU A 1 116 ? -0.758 -14.935 6.078 1.00 96.81 116 LEU A O 1
ATOM 914 N N . ASP A 1 117 ? 0.710 -14.247 4.526 1.00 95.00 117 ASP A N 1
ATOM 915 C CA . ASP A 1 117 ? 1.554 -15.431 4.576 1.00 95.00 117 ASP A CA 1
ATOM 916 C C . ASP A 1 117 ? 2.669 -15.219 5.604 1.00 95.00 117 ASP A C 1
ATOM 918 O O . ASP A 1 117 ? 3.467 -14.297 5.473 1.00 95.00 117 ASP A O 1
ATOM 922 N N . LEU A 1 118 ? 2.720 -16.060 6.635 1.00 93.69 118 LEU A N 1
ATOM 923 C CA . LEU A 1 118 ? 3.692 -15.990 7.730 1.00 93.69 118 LEU A CA 1
ATOM 924 C C . LEU A 1 118 ? 5.099 -16.449 7.323 1.00 93.69 118 LEU A C 1
ATOM 926 O O . LEU A 1 118 ? 6.066 -16.177 8.046 1.00 93.69 118 LEU A O 1
ATOM 930 N N . ASP A 1 119 ? 5.232 -17.126 6.183 1.00 92.19 119 ASP A N 1
ATOM 931 C CA . ASP A 1 119 ? 6.515 -17.564 5.631 1.00 92.19 119 ASP A CA 1
ATOM 932 C C . ASP A 1 119 ? 7.193 -16.433 4.838 1.00 92.19 119 ASP A C 1
ATOM 934 O O . ASP A 1 119 ? 8.424 -16.378 4.756 1.00 92.19 119 ASP A O 1
ATOM 938 N N . THR A 1 120 ? 6.407 -15.489 4.304 1.00 93.19 120 THR A N 1
ATOM 939 C CA . THR A 1 120 ? 6.899 -14.332 3.528 1.00 93.19 120 THR A CA 1
ATOM 940 C C . THR A 1 120 ? 6.651 -12.976 4.189 1.00 93.19 120 THR A C 1
ATOM 942 O O . THR A 1 120 ? 7.280 -11.992 3.802 1.00 93.19 120 THR A O 1
ATOM 945 N N . ASN A 1 121 ? 5.755 -12.907 5.173 1.00 95.56 121 ASN A N 1
ATOM 946 C CA . ASN A 1 121 ? 5.153 -11.683 5.711 1.00 95.56 121 ASN A CA 1
ATOM 947 C C . ASN A 1 121 ? 4.465 -10.800 4.651 1.00 95.56 121 ASN A C 1
ATOM 949 O O . ASN A 1 121 ? 4.298 -9.596 4.861 1.00 95.56 121 ASN A O 1
ATOM 953 N N . LEU A 1 122 ? 4.071 -11.367 3.505 1.00 95.12 122 LEU A N 1
ATOM 954 C CA . LEU A 1 122 ? 3.392 -10.648 2.426 1.00 95.12 122 LEU A CA 1
ATOM 955 C C . LEU A 1 122 ? 1.892 -10.942 2.401 1.00 95.12 122 LEU A C 1
ATOM 957 O O . LEU A 1 122 ? 1.429 -11.988 2.855 1.00 95.12 122 LEU A O 1
ATOM 961 N N . MET A 1 123 ? 1.122 -10.020 1.818 1.00 95.44 123 MET A N 1
ATOM 962 C CA . MET A 1 123 ? -0.267 -10.303 1.476 1.00 95.44 123 MET A CA 1
ATOM 963 C C . MET A 1 123 ? -0.311 -11.439 0.454 1.00 95.44 123 MET A C 1
ATOM 965 O O . MET A 1 123 ? 0.428 -11.412 -0.531 1.00 95.44 123 MET A O 1
ATOM 969 N N . HIS A 1 124 ? -1.169 -12.424 0.713 1.00 95.00 124 HIS A N 1
ATOM 970 C CA . HIS A 1 124 ? -1.331 -13.615 -0.117 1.00 95.00 124 HIS A CA 1
ATOM 971 C C . HIS A 1 124 ? -2.652 -13.599 -0.894 1.00 95.00 124 HIS A C 1
ATOM 973 O O . HIS A 1 124 ? -2.718 -13.955 -2.076 1.00 95.00 124 HIS A O 1
ATOM 979 N N . SER A 1 125 ? -3.743 -13.218 -0.229 1.00 95.75 125 SER A N 1
ATOM 980 C CA . SER A 1 125 ? -5.058 -13.174 -0.866 1.00 95.75 125 SER A CA 1
ATOM 981 C C . SER A 1 125 ? -6.050 -12.336 -0.081 1.00 95.75 125 SER A C 1
ATOM 983 O O . SER A 1 125 ? -5.979 -12.289 1.144 1.00 95.75 125 SER A O 1
ATOM 985 N N . VAL A 1 126 ? -7.036 -11.788 -0.780 1.00 95.75 126 VAL A N 1
ATOM 986 C CA . VAL A 1 126 ? -8.192 -11.115 -0.186 1.00 95.75 126 VAL A CA 1
ATOM 987 C C . VAL A 1 126 ? -9.441 -11.908 -0.540 1.00 95.75 126 VAL A C 1
ATOM 989 O O . VAL A 1 126 ? -9.671 -12.220 -1.709 1.00 95.75 126 VAL A O 1
ATOM 992 N N . TRP A 1 127 ? -10.229 -12.265 0.466 1.00 95.88 127 TRP A N 1
ATOM 993 C CA . TRP A 1 127 ? -11.528 -12.904 0.305 1.00 95.88 127 TRP A CA 1
ATOM 994 C C . TRP A 1 127 ? -12.625 -11.909 0.656 1.00 95.88 127 TRP A C 1
ATOM 996 O O . TRP A 1 127 ? -12.702 -11.458 1.792 1.00 95.88 127 TRP A O 1
ATOM 1006 N N . GLU A 1 128 ? -13.454 -11.566 -0.323 1.00 93.31 128 GLU A N 1
ATOM 1007 C CA . GLU A 1 128 ? -14.666 -10.778 -0.130 1.00 93.31 128 GLU A CA 1
ATOM 1008 C C . GLU A 1 128 ? -15.817 -11.723 0.253 1.00 93.31 128 GLU A C 1
ATOM 1010 O O . GLU A 1 128 ? -16.098 -12.707 -0.442 1.00 93.31 128 GLU A O 1
ATOM 1015 N N . ARG A 1 129 ? -16.406 -11.478 1.427 1.00 90.69 129 ARG A N 1
ATOM 1016 C CA . ARG A 1 129 ? -17.293 -12.417 2.128 1.00 90.69 129 ARG A CA 1
ATOM 1017 C C . ARG A 1 129 ? -18.691 -12.483 1.515 1.00 90.69 129 ARG A C 1
ATOM 1019 O O . ARG A 1 129 ? -19.302 -13.544 1.560 1.00 90.69 129 ARG A O 1
ATOM 1026 N N . GLN A 1 130 ? -19.188 -11.386 0.946 1.00 87.75 130 GLN A N 1
ATOM 1027 C CA . GLN A 1 130 ? -20.561 -11.280 0.442 1.00 87.75 130 GLN A CA 1
ATOM 1028 C C . GLN A 1 130 ? -20.738 -11.993 -0.906 1.00 87.75 130 GLN A C 1
ATOM 1030 O O . GLN A 1 130 ? -21.643 -12.802 -1.082 1.00 87.75 130 GLN A O 1
ATOM 1035 N N . SER A 1 131 ? -19.844 -11.722 -1.851 1.00 89.56 131 SER A N 1
ATOM 1036 C CA . SER A 1 131 ? -19.748 -12.361 -3.166 1.00 89.56 131 SER A CA 1
ATOM 1037 C C . SER A 1 131 ? -19.016 -13.703 -3.132 1.00 89.56 131 SER A C 1
ATOM 1039 O O . SER A 1 131 ? -18.981 -14.412 -4.138 1.00 89.56 131 SER A O 1
ATOM 1041 N N . ASN A 1 132 ? -18.414 -14.051 -1.991 1.00 93.31 132 ASN A N 1
ATOM 1042 C CA . ASN A 1 132 ? -17.617 -15.257 -1.802 1.00 93.31 132 ASN A CA 1
ATOM 1043 C C . ASN A 1 132 ? -16.452 -15.378 -2.809 1.00 93.31 132 ASN A C 1
ATOM 1045 O O . ASN A 1 132 ? -16.112 -16.465 -3.282 1.00 93.31 132 ASN A O 1
ATOM 1049 N N . ARG A 1 133 ? -15.834 -14.248 -3.172 1.00 92.75 133 ARG A N 1
ATOM 1050 C CA . ARG A 1 133 ? -14.742 -14.205 -4.156 1.00 92.75 133 ARG A CA 1
ATOM 1051 C C . ARG A 1 133 ? -13.401 -14.052 -3.465 1.00 92.75 133 ARG A C 1
ATOM 1053 O O . ARG A 1 133 ? -13.175 -13.101 -2.722 1.00 92.75 133 ARG A O 1
ATOM 1060 N N . LYS A 1 134 ? -12.474 -14.959 -3.770 1.00 94.88 134 LYS A N 1
ATOM 1061 C CA . LYS A 1 134 ? -11.088 -14.898 -3.301 1.00 94.88 134 LYS A CA 1
ATOM 1062 C C . LYS A 1 134 ? -10.157 -14.511 -4.441 1.00 94.88 134 LYS A C 1
ATOM 1064 O O . LYS A 1 134 ? -10.082 -15.204 -5.455 1.00 94.88 134 LYS A O 1
ATOM 1069 N N . VAL A 1 135 ? -9.426 -13.418 -4.263 1.00 94.12 135 VAL A N 1
ATOM 1070 C CA . VAL A 1 135 ? -8.40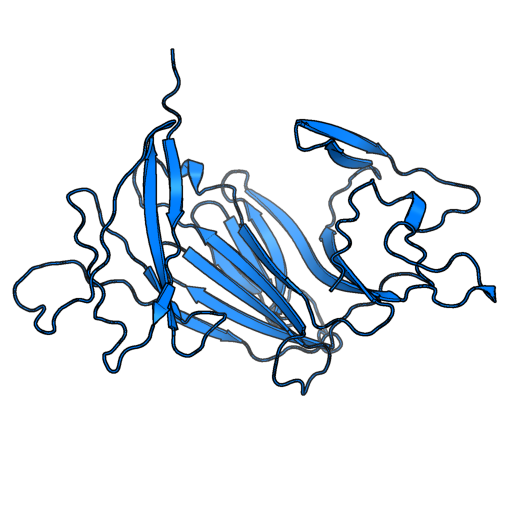8 -12.948 -5.204 1.00 94.12 135 VAL A CA 1
ATOM 1071 C C . VAL A 1 135 ? -7.038 -13.179 -4.589 1.00 94.12 135 VAL A C 1
ATOM 1073 O O . VAL A 1 135 ? -6.712 -12.632 -3.538 1.00 94.12 135 VAL A O 1
ATOM 1076 N N . TYR A 1 136 ? -6.228 -13.994 -5.259 1.00 94.69 136 TYR A N 1
ATOM 1077 C CA . TYR A 1 136 ? -4.820 -14.163 -4.923 1.00 94.69 136 TYR A CA 1
ATOM 1078 C C . TYR A 1 136 ? -4.040 -12.966 -5.443 1.00 94.69 136 TYR A C 1
ATOM 1080 O O . TYR A 1 136 ? -4.135 -12.631 -6.632 1.00 94.69 136 TYR A O 1
ATOM 1088 N N . MET A 1 137 ? -3.279 -12.337 -4.556 1.00 92.44 137 MET A N 1
ATOM 1089 C CA . MET A 1 137 ? -2.476 -11.180 -4.904 1.00 92.44 137 MET A CA 1
ATOM 1090 C C . MET A 1 137 ? -1.221 -11.100 -4.054 1.00 92.44 137 MET A C 1
ATOM 1092 O O . MET A 1 137 ? -1.247 -11.468 -2.887 1.00 92.44 137 MET A O 1
ATOM 1096 N N . THR A 1 138 ? -0.154 -10.570 -4.639 1.00 91.06 138 THR A N 1
ATOM 1097 C CA . THR A 1 138 ? 1.056 -10.184 -3.914 1.00 91.06 138 THR A CA 1
ATOM 1098 C C . THR A 1 138 ? 1.349 -8.714 -4.161 1.00 91.06 138 THR A C 1
ATOM 1100 O O . THR A 1 138 ? 1.166 -8.212 -5.273 1.00 91.06 138 THR A O 1
ATOM 1103 N N . GLN A 1 139 ? 1.808 -8.024 -3.121 1.00 94.44 139 GLN A N 1
ATOM 1104 C CA . GLN A 1 139 ? 2.246 -6.634 -3.187 1.00 94.44 139 GLN A CA 1
ATOM 1105 C C . GLN A 1 139 ? 3.691 -6.540 -2.714 1.00 94.44 139 GLN A C 1
ATOM 1107 O O . GLN A 1 139 ? 4.041 -7.097 -1.675 1.00 94.44 139 GLN A O 1
ATOM 1112 N N . GLN A 1 140 ? 4.536 -5.861 -3.487 1.00 93.19 140 GLN A N 1
ATOM 1113 C CA . GLN A 1 140 ? 5.946 -5.687 -3.143 1.00 93.19 140 GLN A CA 1
ATOM 1114 C C . GLN A 1 140 ? 6.536 -4.421 -3.757 1.00 93.19 140 GLN A C 1
ATOM 1116 O O . GLN A 1 140 ? 6.156 -4.018 -4.861 1.00 93.19 140 GLN A O 1
ATOM 1121 N N . PHE A 1 141 ? 7.504 -3.837 -3.054 1.00 96.88 141 PHE A N 1
ATOM 1122 C CA . PHE A 1 141 ? 8.309 -2.739 -3.572 1.00 96.88 141 PHE A CA 1
ATOM 1123 C C . PHE A 1 141 ? 9.392 -3.248 -4.522 1.00 96.88 141 PHE A C 1
ATOM 1125 O O . PHE A 1 141 ? 10.102 -4.218 -4.236 1.00 96.88 141 PHE A O 1
ATOM 1132 N N . MET A 1 142 ? 9.515 -2.571 -5.654 1.00 95.81 142 MET A N 1
ATOM 1133 C CA . MET A 1 142 ? 10.535 -2.814 -6.666 1.00 95.81 142 MET A CA 1
ATOM 1134 C C . MET A 1 142 ? 11.168 -1.479 -7.053 1.00 95.81 142 MET A C 1
ATOM 1136 O O . MET A 1 142 ? 10.543 -0.435 -6.891 1.00 95.81 142 MET A O 1
ATOM 1140 N N . GLU A 1 143 ? 12.362 -1.507 -7.623 1.00 95.81 143 GLU A N 1
ATOM 1141 C CA . GLU A 1 143 ? 13.047 -0.323 -8.129 1.00 95.81 143 GLU A CA 1
ATOM 1142 C C . GLU A 1 143 ? 13.523 -0.550 -9.561 1.00 95.81 143 GLU A C 1
ATOM 1144 O O . GLU A 1 143 ? 14.073 -1.603 -9.895 1.00 95.81 143 GLU A O 1
ATOM 1149 N N . TYR A 1 144 ? 13.329 0.456 -10.410 1.00 95.06 144 TYR A N 1
ATOM 1150 C CA . TYR A 1 144 ? 14.077 0.581 -11.653 1.00 95.06 144 TYR A CA 1
ATOM 1151 C C . TYR A 1 144 ? 15.416 1.257 -11.370 1.00 95.06 144 TYR A C 1
ATOM 1153 O O . TYR A 1 144 ? 15.474 2.236 -10.630 1.00 95.06 144 TYR A O 1
ATOM 1161 N N . HIS A 1 145 ? 16.476 0.764 -12.005 1.00 94.12 145 HIS A N 1
ATOM 1162 C CA . HIS A 1 145 ? 17.696 1.543 -12.179 1.00 94.12 145 HIS A CA 1
ATOM 1163 C C . HIS A 1 145 ? 17.474 2.499 -13.352 1.00 94.12 145 HIS A C 1
ATOM 1165 O O . HIS A 1 145 ? 17.041 2.067 -14.427 1.00 94.12 145 HIS A O 1
ATOM 1171 N N . THR A 1 146 ? 17.744 3.783 -13.159 1.00 91.25 146 THR A N 1
ATOM 1172 C CA . THR A 1 146 ? 17.576 4.777 -14.218 1.00 91.25 146 THR A CA 1
ATOM 1173 C C . THR A 1 146 ? 18.834 4.904 -15.071 1.00 91.25 146 THR A C 1
ATOM 1175 O O . THR A 1 146 ? 19.952 4.661 -14.609 1.00 91.25 146 THR A O 1
ATOM 1178 N N . ASN A 1 147 ? 18.671 5.256 -16.350 1.00 89.31 147 ASN A N 1
ATOM 1179 C CA . ASN A 1 147 ? 19.815 5.612 -17.180 1.00 89.31 147 ASN A CA 1
ATOM 1180 C C . ASN A 1 147 ? 20.340 6.992 -16.769 1.00 89.31 147 ASN A C 1
ATOM 1182 O O . ASN A 1 147 ? 19.630 7.981 -16.916 1.00 89.31 147 ASN A O 1
ATOM 1186 N N . SER A 1 148 ? 21.586 7.055 -16.309 1.00 86.75 148 SER A N 1
ATOM 1187 C CA . SER A 1 148 ? 22.299 8.302 -16.008 1.00 86.75 148 SER A CA 1
ATOM 1188 C C . SER A 1 148 ? 23.452 8.579 -16.982 1.00 86.75 148 SER A C 1
ATOM 1190 O O . SER A 1 148 ? 24.223 9.512 -16.774 1.00 86.75 148 SER A O 1
ATOM 1192 N N . ASP A 1 149 ? 23.616 7.750 -18.017 1.00 87.50 149 ASP A N 1
ATOM 1193 C CA . ASP A 1 149 ? 24.705 7.850 -18.986 1.00 87.50 149 ASP A CA 1
ATOM 1194 C C . ASP A 1 149 ? 24.181 8.378 -20.327 1.00 87.50 149 ASP A C 1
ATOM 1196 O O . ASP A 1 149 ? 23.493 7.674 -21.073 1.00 87.50 149 ASP A O 1
ATOM 1200 N N . VAL A 1 150 ? 24.563 9.616 -20.651 1.00 86.69 150 VAL A N 1
ATOM 1201 C CA . VAL A 1 150 ? 24.217 10.292 -21.913 1.00 86.69 150 VAL A CA 1
ATOM 1202 C C . VAL A 1 150 ? 24.711 9.540 -23.152 1.00 86.69 150 VAL A C 1
ATOM 1204 O O . VAL A 1 150 ? 24.177 9.734 -24.242 1.00 86.69 150 VAL A O 1
ATOM 1207 N N . ARG A 1 151 ? 25.716 8.660 -23.015 1.00 89.12 151 ARG A N 1
ATOM 1208 C CA . ARG A 1 151 ? 26.232 7.843 -24.125 1.00 89.12 151 ARG A CA 1
ATOM 1209 C C . ARG A 1 151 ? 25.361 6.621 -24.415 1.00 89.12 151 ARG A C 1
ATOM 1211 O O . ARG A 1 151 ? 25.468 6.057 -25.501 1.00 89.12 151 ARG A O 1
ATOM 1218 N N . LYS A 1 152 ? 24.515 6.199 -23.468 1.00 83.94 152 LYS A N 1
ATOM 1219 C CA . LYS A 1 152 ? 23.645 5.010 -23.589 1.00 83.94 152 LYS A CA 1
ATOM 1220 C C . LYS A 1 152 ? 22.219 5.335 -24.034 1.00 83.94 152 LYS A C 1
ATOM 1222 O O . LYS A 1 152 ? 21.418 4.421 -24.218 1.00 83.94 152 LYS A O 1
ATOM 1227 N N . GLY A 1 153 ? 21.905 6.613 -24.225 1.00 84.81 153 GLY A N 1
ATOM 1228 C CA . GLY A 1 153 ? 20.584 7.095 -24.613 1.00 84.81 153 GLY A CA 1
ATOM 1229 C C . GLY A 1 153 ? 20.146 8.278 -23.750 1.00 84.81 153 GLY A C 1
ATOM 1230 O O . GLY A 1 153 ? 20.965 8.835 -23.016 1.00 84.81 153 GLY A O 1
ATOM 1231 N N . PRO A 1 154 ? 18.862 8.669 -23.823 1.00 86.50 154 PRO A N 1
ATOM 1232 C CA . PRO A 1 154 ? 18.335 9.736 -22.984 1.00 86.50 154 PRO A CA 1
ATOM 1233 C C . PRO A 1 154 ? 18.496 9.383 -21.501 1.00 86.50 154 PRO A C 1
ATOM 1235 O O . PRO A 1 154 ? 18.329 8.223 -21.113 1.00 86.50 154 PRO A O 1
ATOM 1238 N N . VAL A 1 155 ? 18.867 10.380 -20.702 1.00 89.75 155 VAL A N 1
ATOM 1239 C CA . VAL A 1 155 ? 18.977 10.263 -19.245 1.00 89.75 155 VAL A CA 1
ATOM 1240 C C . VAL A 1 155 ? 17.581 10.356 -18.637 1.00 89.75 155 VAL A C 1
ATOM 1242 O O . VAL A 1 155 ? 16.754 11.127 -19.119 1.00 89.75 155 VAL A O 1
ATOM 1245 N N . SER A 1 156 ? 17.323 9.558 -17.601 1.00 91.50 156 SER A N 1
ATOM 1246 C CA . SER A 1 156 ? 16.057 9.624 -16.868 1.00 91.50 156 SER A CA 1
ATOM 1247 C C . SER A 1 156 ? 16.066 10.870 -15.999 1.00 91.50 156 SER A C 1
ATOM 1249 O O . SER A 1 156 ? 17.026 11.092 -15.257 1.00 91.50 156 SER A O 1
ATOM 1251 N N . ASP A 1 157 ? 15.006 11.658 -16.070 1.00 89.44 157 ASP A N 1
ATOM 1252 C CA . ASP A 1 157 ? 14.868 12.908 -15.332 1.00 89.44 157 ASP A CA 1
ATOM 1253 C C . ASP A 1 157 ? 13.414 13.114 -14.876 1.00 89.44 157 ASP A C 1
ATOM 1255 O O . ASP A 1 157 ? 12.628 12.171 -14.766 1.00 89.44 157 ASP A O 1
ATOM 1259 N N . ASN A 1 158 ? 13.050 14.354 -14.557 1.00 89.50 158 ASN A N 1
ATOM 1260 C CA . ASN A 1 158 ? 11.714 14.709 -14.096 1.00 89.50 158 ASN A CA 1
ATOM 1261 C C . ASN A 1 158 ? 10.620 14.603 -15.176 1.00 89.50 158 ASN A C 1
ATOM 1263 O O . ASN A 1 158 ? 9.439 14.590 -14.825 1.00 89.50 158 ASN A O 1
ATOM 1267 N N . TYR A 1 159 ? 10.983 14.512 -16.455 1.00 87.88 159 TYR A N 1
ATOM 1268 C CA . TYR A 1 159 ? 10.056 14.404 -17.585 1.00 87.88 159 TYR A CA 1
ATOM 1269 C C . TYR A 1 159 ? 10.167 13.063 -18.311 1.00 87.88 159 TYR A C 1
ATOM 1271 O O . TYR A 1 159 ? 9.183 12.556 -18.856 1.00 87.88 159 TYR A O 1
ATOM 1279 N N . VAL A 1 160 ? 11.367 12.491 -18.346 1.00 89.12 160 VAL A N 1
ATOM 1280 C CA . VAL A 1 160 ? 11.702 11.327 -19.153 1.00 89.12 160 VAL A CA 1
ATOM 1281 C C . VAL A 1 160 ? 11.954 10.131 -18.248 1.00 89.12 160 VAL A C 1
ATOM 1283 O O . VAL A 1 160 ? 12.890 10.115 -17.458 1.00 89.12 160 VAL A O 1
ATOM 1286 N N . PHE A 1 161 ? 11.144 9.084 -18.416 1.00 89.88 161 PHE A N 1
ATOM 1287 C CA . PHE A 1 161 ? 11.381 7.788 -17.787 1.00 89.88 161 PHE A CA 1
ATOM 1288 C C . PHE A 1 161 ? 12.185 6.880 -18.724 1.00 89.88 161 PHE A C 1
ATOM 1290 O O . PHE A 1 161 ? 11.646 6.343 -19.697 1.00 89.88 161 PHE A O 1
ATOM 1297 N N . THR A 1 162 ? 13.462 6.664 -18.420 1.00 90.00 162 THR A N 1
ATOM 1298 C CA . THR A 1 162 ? 14.350 5.759 -19.170 1.00 90.00 162 THR A CA 1
ATOM 1299 C C . THR A 1 162 ? 15.042 4.780 -18.228 1.00 90.00 162 THR A C 1
ATOM 1301 O O . THR A 1 162 ? 16.184 5.008 -17.816 1.00 90.00 162 THR A O 1
ATOM 1304 N N . PRO A 1 163 ? 14.367 3.672 -17.869 1.00 90.25 163 PRO A N 1
ATOM 1305 C CA . PRO A 1 163 ? 14.976 2.638 -17.051 1.00 90.25 163 PRO A CA 1
ATOM 1306 C C . PRO A 1 163 ? 16.015 1.864 -17.867 1.00 90.25 163 PRO A C 1
ATOM 1308 O O . PRO A 1 163 ? 15.818 1.604 -19.056 1.00 90.25 163 PRO A O 1
ATOM 1311 N N . SER A 1 164 ? 17.094 1.429 -17.221 1.00 89.06 164 SER A N 1
ATOM 1312 C CA . SER A 1 164 ? 18.113 0.582 -17.853 1.00 89.06 164 SER A CA 1
ATOM 1313 C C . SER A 1 164 ? 17.669 -0.878 -18.025 1.00 89.06 164 SER A C 1
ATOM 1315 O O . SER A 1 164 ? 18.300 -1.629 -18.765 1.00 89.06 164 SER A O 1
ATOM 1317 N N . GLY A 1 165 ? 16.573 -1.288 -17.377 1.00 88.44 165 GLY A N 1
ATOM 1318 C CA . GLY A 1 165 ? 16.058 -2.655 -17.429 1.00 88.44 165 GLY A CA 1
ATOM 1319 C C . GLY A 1 165 ? 14.716 -2.834 -16.719 1.00 88.44 165 GLY A C 1
ATOM 1320 O O . GLY A 1 165 ? 13.995 -1.873 -16.453 1.00 88.44 165 GLY A O 1
ATOM 1321 N N . ALA A 1 166 ? 14.358 -4.085 -16.426 1.00 90.44 166 ALA A N 1
ATOM 1322 C CA . ALA A 1 166 ? 13.180 -4.401 -15.622 1.00 90.44 166 ALA A CA 1
ATOM 1323 C C . ALA A 1 166 ? 13.393 -4.006 -14.150 1.00 90.44 166 ALA A C 1
ATOM 1325 O O . ALA A 1 166 ? 14.515 -4.024 -13.656 1.00 90.44 166 ALA A O 1
ATOM 1326 N N . ALA A 1 167 ? 12.310 -3.680 -13.440 1.00 93.50 167 ALA A N 1
ATOM 1327 C CA . ALA A 1 167 ? 12.407 -3.382 -12.016 1.00 93.50 167 ALA A CA 1
ATOM 1328 C C . ALA A 1 167 ? 12.726 -4.641 -11.205 1.00 93.50 167 ALA A C 1
ATOM 1330 O O . ALA A 1 167 ? 12.107 -5.694 -11.414 1.00 93.50 167 ALA A O 1
ATOM 1331 N N . GLU A 1 168 ? 13.619 -4.486 -10.235 1.00 94.81 168 GLU A N 1
ATOM 1332 C CA . GLU A 1 168 ? 14.101 -5.530 -9.329 1.00 94.81 168 GLU A CA 1
ATOM 1333 C C . GLU A 1 168 ? 13.547 -5.306 -7.916 1.00 94.81 168 GLU A C 1
ATOM 1335 O O . GLU A 1 168 ? 13.230 -4.169 -7.571 1.00 94.81 168 GLU A O 1
ATOM 1340 N N . PRO A 1 169 ? 13.367 -6.345 -7.077 1.00 94.94 169 PRO A N 1
ATOM 1341 C CA . PRO A 1 169 ? 12.779 -6.128 -5.762 1.00 94.94 169 PRO A CA 1
ATOM 1342 C C . PRO A 1 169 ? 13.730 -5.345 -4.855 1.00 94.94 169 PRO A C 1
ATOM 1344 O O . PRO A 1 169 ? 14.891 -5.724 -4.702 1.00 94.94 169 PRO A O 1
ATOM 1347 N N . ALA A 1 170 ? 13.203 -4.294 -4.226 1.00 95.31 170 ALA A N 1
ATOM 1348 C CA . ALA A 1 170 ? 13.966 -3.265 -3.511 1.00 95.31 170 ALA A CA 1
ATOM 1349 C C . ALA A 1 170 ? 14.222 -3.583 -2.023 1.00 95.31 170 ALA A C 1
ATOM 1351 O O . ALA A 1 170 ? 14.539 -2.701 -1.229 1.00 95.31 170 ALA A O 1
ATOM 1352 N N . TRP A 1 171 ? 14.022 -4.838 -1.623 1.00 95.81 171 TRP A N 1
ATOM 1353 C CA . TRP A 1 171 ? 14.048 -5.275 -0.231 1.00 95.81 171 TRP A CA 1
ATOM 1354 C C . TRP A 1 171 ? 14.650 -6.674 -0.094 1.00 95.81 171 TRP A C 1
ATOM 1356 O O . TRP A 1 171 ? 14.533 -7.519 -0.992 1.00 95.81 171 TRP A O 1
ATOM 1366 N N . GLU A 1 172 ? 15.265 -6.924 1.060 1.00 95.94 172 GLU A N 1
ATOM 1367 C CA . GLU A 1 172 ? 15.829 -8.223 1.438 1.00 95.94 172 GLU A CA 1
ATOM 1368 C C . GLU A 1 172 ? 15.015 -8.926 2.522 1.00 95.94 172 GLU A C 1
ATOM 1370 O O . GLU A 1 172 ? 14.927 -10.158 2.505 1.00 95.94 172 GLU A O 1
ATOM 1375 N N . ALA A 1 173 ? 14.397 -8.165 3.430 1.00 96.12 173 ALA A N 1
ATOM 1376 C CA . ALA A 1 173 ? 13.587 -8.702 4.516 1.00 96.12 173 ALA A CA 1
ATOM 1377 C C . ALA A 1 173 ? 12.304 -7.894 4.753 1.00 96.12 173 ALA A C 1
ATOM 1379 O O . ALA A 1 173 ? 12.284 -6.677 4.567 1.00 96.12 173 ALA A O 1
ATOM 1380 N N . VAL A 1 174 ? 11.247 -8.571 5.212 1.00 96.69 174 VAL A N 1
ATOM 1381 C CA . VAL A 1 174 ? 9.985 -7.941 5.633 1.00 96.69 174 VAL A CA 1
ATOM 1382 C C . VAL A 1 174 ? 9.634 -8.361 7.049 1.00 96.69 174 VAL A C 1
ATOM 1384 O O . VAL A 1 174 ? 9.594 -9.553 7.361 1.00 96.69 174 VAL A O 1
ATOM 1387 N N . ARG A 1 175 ? 9.347 -7.384 7.907 1.00 96.31 175 ARG A N 1
ATOM 1388 C CA . ARG A 1 175 ? 8.713 -7.590 9.217 1.00 96.31 175 ARG A CA 1
ATOM 1389 C C . ARG A 1 175 ? 7.234 -7.253 9.119 1.00 96.31 175 ARG A C 1
ATOM 1391 O O . ARG A 1 175 ? 6.848 -6.425 8.294 1.00 96.31 175 ARG A O 1
ATOM 1398 N N . MET A 1 176 ? 6.419 -7.871 9.963 1.00 96.94 176 MET A N 1
ATOM 1399 C CA . MET A 1 176 ? 4.984 -7.623 9.980 1.00 96.94 176 MET A CA 1
ATOM 1400 C C . MET A 1 176 ? 4.472 -7.449 11.406 1.00 96.94 176 MET A C 1
ATOM 1402 O O . MET A 1 176 ? 4.904 -8.145 12.321 1.00 96.94 176 MET A O 1
ATOM 1406 N N . GLU A 1 177 ? 3.518 -6.544 11.576 1.00 97.50 177 GLU A N 1
ATOM 1407 C CA . GLU A 1 177 ? 2.718 -6.401 12.786 1.00 97.50 177 GLU A CA 1
ATOM 1408 C C . GLU A 1 177 ? 1.236 -6.395 12.417 1.00 97.50 177 GLU A C 1
ATOM 1410 O O . GLU A 1 177 ? 0.845 -5.858 11.377 1.00 97.50 177 GLU A O 1
ATOM 1415 N N . ILE A 1 178 ? 0.407 -6.964 13.286 1.00 98.00 178 ILE A N 1
ATOM 1416 C CA . ILE A 1 178 ? -1.049 -6.846 13.215 1.00 98.00 178 ILE A CA 1
ATOM 1417 C C . ILE A 1 178 ? -1.496 -6.143 14.490 1.00 98.00 178 ILE A C 1
ATOM 1419 O O . ILE A 1 178 ? -1.283 -6.646 15.592 1.00 98.00 178 ILE A O 1
ATOM 1423 N N . VAL A 1 179 ? -2.082 -4.960 14.333 1.00 97.00 179 VAL A N 1
ATOM 1424 C CA . VAL A 1 179 ? -2.608 -4.141 15.425 1.00 97.00 179 VAL A CA 1
ATOM 1425 C C . VAL A 1 179 ? -4.123 -4.235 15.385 1.00 97.00 179 VAL A C 1
ATOM 1427 O O . VAL A 1 179 ? -4.775 -3.599 14.555 1.00 97.00 179 VAL A O 1
ATOM 1430 N N . GLU A 1 180 ? -4.675 -5.079 16.245 1.00 95.38 180 GLU A N 1
ATOM 1431 C CA . GLU A 1 180 ? -6.096 -5.395 16.277 1.00 95.38 180 GLU A CA 1
ATOM 1432 C C . GLU A 1 180 ? -6.841 -4.534 17.295 1.00 95.38 180 GLU A C 1
ATOM 1434 O O . GLU A 1 180 ? -6.505 -4.502 18.482 1.00 95.38 180 GLU A O 1
ATOM 1439 N N . GLY A 1 181 ? -7.916 -3.894 16.843 1.00 91.56 181 GLY A N 1
ATOM 1440 C CA . GLY A 1 181 ? -8.873 -3.244 17.722 1.00 91.56 181 GLY A CA 1
ATOM 1441 C C . GLY A 1 181 ? -10.313 -3.314 17.207 1.00 91.56 181 GLY A C 1
ATOM 1442 O O . GLY A 1 181 ? -10.594 -3.939 16.177 1.00 91.56 181 GLY A O 1
ATOM 1443 N N . PRO A 1 182 ? -11.258 -2.733 17.962 1.00 87.50 182 PRO A N 1
ATOM 1444 C CA . PRO A 1 182 ? -12.685 -2.852 17.692 1.00 87.50 182 PRO A CA 1
ATOM 1445 C C . PRO A 1 182 ? -13.150 -2.001 16.506 1.00 87.50 182 PRO A C 1
ATOM 1447 O O . PRO A 1 182 ? -14.139 -2.364 15.880 1.00 87.50 182 PRO A O 1
ATOM 1450 N N . LEU A 1 183 ? -12.454 -0.904 16.178 1.00 87.50 183 LEU A N 1
ATOM 1451 C CA . LEU A 1 183 ? -12.797 -0.032 15.047 1.00 87.50 183 LEU A CA 1
ATOM 1452 C C . LEU A 1 183 ? -11.972 -0.335 13.803 1.00 87.50 183 LEU A C 1
ATOM 1454 O O . LEU A 1 183 ? -12.481 -0.280 12.688 1.00 87.50 183 LEU A O 1
ATOM 1458 N N . VAL A 1 184 ? -10.680 -0.591 13.979 1.00 91.31 184 VAL A N 1
ATOM 1459 C CA . VAL A 1 184 ? -9.733 -0.786 12.883 1.00 91.31 184 VAL A CA 1
ATOM 1460 C C . VAL A 1 184 ? -8.785 -1.911 13.250 1.00 91.31 184 VAL A C 1
ATOM 1462 O O . VAL A 1 184 ? -8.268 -1.971 14.363 1.00 91.31 184 VAL A O 1
ATOM 1465 N N . THR A 1 185 ? -8.504 -2.781 12.287 1.00 95.19 185 THR A N 1
ATOM 1466 C CA . THR A 1 185 ? -7.308 -3.625 12.333 1.00 95.19 185 THR A CA 1
ATOM 1467 C C . THR A 1 185 ? -6.297 -3.100 11.324 1.00 95.19 185 THR A C 1
ATOM 1469 O O . THR A 1 185 ? -6.619 -2.947 10.143 1.00 95.19 185 THR A O 1
ATOM 1472 N N . GLU A 1 186 ? -5.089 -2.782 11.787 1.00 96.88 186 GLU A N 1
ATOM 1473 C CA . GLU A 1 186 ? -3.999 -2.276 10.949 1.00 96.88 186 GLU A CA 1
ATOM 1474 C C . GLU A 1 186 ? -2.930 -3.359 10.772 1.00 96.88 186 GLU A C 1
ATOM 1476 O O . GLU A 1 186 ? -2.358 -3.855 11.740 1.00 96.88 186 GLU A O 1
ATOM 1481 N N . ILE A 1 187 ? -2.648 -3.711 9.521 1.00 98.06 187 ILE A N 1
ATOM 1482 C CA . ILE A 1 187 ? -1.535 -4.573 9.128 1.00 98.06 187 ILE A CA 1
ATOM 1483 C C . ILE A 1 187 ? -0.375 -3.657 8.756 1.00 98.06 187 ILE A C 1
ATOM 1485 O O . ILE A 1 187 ? -0.499 -2.836 7.842 1.00 98.06 187 ILE A O 1
ATOM 1489 N N . ARG A 1 188 ? 0.754 -3.797 9.442 1.00 97.75 188 ARG A N 1
ATOM 1490 C CA . ARG A 1 188 ? 1.964 -3.010 9.196 1.00 97.75 188 ARG A CA 1
ATOM 1491 C C . ARG A 1 188 ? 3.024 -3.930 8.629 1.00 97.75 188 ARG A C 1
ATOM 1493 O O . ARG A 1 188 ? 3.444 -4.861 9.304 1.00 97.75 188 ARG A O 1
ATOM 1500 N N . GLN A 1 189 ? 3.441 -3.689 7.397 1.00 97.88 189 GLN A N 1
ATOM 1501 C CA . GLN A 1 189 ? 4.520 -4.431 6.754 1.00 97.88 189 GLN A CA 1
ATOM 1502 C C . GLN A 1 189 ? 5.698 -3.489 6.556 1.00 97.88 189 GLN A C 1
ATOM 1504 O O . GLN A 1 189 ? 5.565 -2.471 5.879 1.00 97.88 189 GLN A O 1
ATOM 1509 N N . TYR A 1 190 ? 6.840 -3.832 7.137 1.00 97.31 190 TYR A N 1
ATOM 1510 C CA . TYR A 1 190 ? 8.055 -3.028 7.115 1.00 97.31 190 TYR A CA 1
ATOM 1511 C C . TYR A 1 190 ? 9.103 -3.728 6.254 1.00 97.31 190 TYR A C 1
ATOM 1513 O O . TYR A 1 190 ? 9.568 -4.818 6.589 1.00 97.31 190 TYR A O 1
ATOM 1521 N N . PHE A 1 191 ? 9.452 -3.112 5.131 1.00 97.62 191 PHE A N 1
ATOM 1522 C CA . PHE A 1 191 ? 10.380 -3.637 4.140 1.00 97.62 191 PHE A CA 1
ATOM 1523 C C . PHE A 1 191 ? 11.756 -3.012 4.366 1.00 97.62 191 PHE A C 1
ATOM 1525 O O . PHE A 1 191 ? 11.935 -1.798 4.235 1.00 97.62 191 PHE A O 1
ATOM 1532 N N . HIS A 1 192 ? 12.731 -3.853 4.688 1.00 96.94 192 HIS A N 1
ATOM 1533 C CA . HIS A 1 192 ? 14.117 -3.453 4.889 1.00 96.94 192 HIS A CA 1
ATOM 1534 C C . HIS A 1 192 ? 14.917 -3.718 3.612 1.00 96.94 192 HIS A C 1
ATOM 1536 O O . HIS A 1 192 ? 14.852 -4.825 3.055 1.00 96.94 192 HIS A O 1
ATOM 1542 N N . ARG A 1 193 ? 15.676 -2.714 3.149 1.00 95.44 193 ARG A N 1
ATOM 1543 C CA . ARG A 1 193 ? 16.565 -2.870 1.991 1.00 95.44 193 ARG A CA 1
ATOM 1544 C C . ARG A 1 193 ? 17.624 -3.931 2.277 1.00 95.44 193 ARG A C 1
ATOM 1546 O O . ARG A 1 193 ? 17.818 -4.793 1.426 1.00 95.44 193 ARG A O 1
ATOM 1553 N N . LYS A 1 194 ? 18.217 -3.929 3.475 1.00 94.44 194 LYS A N 1
ATOM 1554 C CA . LYS A 1 194 ? 19.134 -4.969 3.966 1.00 94.44 194 LYS A CA 1
AT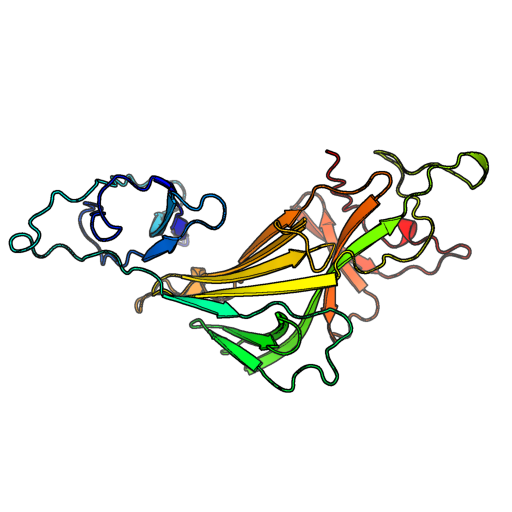OM 1555 C C . LYS A 1 194 ? 18.620 -5.615 5.246 1.00 94.44 194 LYS A C 1
ATOM 1557 O O . LYS A 1 194 ? 17.963 -4.975 6.062 1.00 94.44 194 LYS A O 1
ATOM 1562 N N . VAL A 1 195 ? 18.972 -6.880 5.467 1.00 91.94 195 VAL A N 1
ATOM 1563 C CA . VAL A 1 195 ? 18.517 -7.664 6.640 1.00 91.94 195 VAL A CA 1
ATOM 1564 C C . VAL A 1 195 ? 18.812 -6.986 7.987 1.00 91.94 195 VAL A C 1
ATOM 1566 O O . VAL A 1 195 ? 17.999 -7.070 8.907 1.00 91.94 195 VAL A O 1
ATOM 1569 N N . ASN A 1 196 ? 19.958 -6.309 8.089 1.00 91.06 196 ASN A N 1
ATOM 1570 C CA . ASN A 1 196 ? 20.453 -5.709 9.329 1.00 91.06 196 ASN A CA 1
ATOM 1571 C C . ASN A 1 196 ? 20.108 -4.218 9.474 1.00 91.06 196 ASN A C 1
ATOM 1573 O O . ASN A 1 196 ? 20.575 -3.589 10.423 1.00 91.06 196 ASN A O 1
ATOM 1577 N N . ASP A 1 197 ? 19.324 -3.643 8.558 1.00 93.94 197 ASP A N 1
ATOM 1578 C CA . ASP A 1 197 ? 18.919 -2.243 8.674 1.00 93.94 197 ASP A CA 1
ATOM 1579 C C . ASP A 1 197 ? 18.032 -2.060 9.913 1.00 93.94 197 ASP A C 1
ATOM 1581 O O . ASP A 1 197 ? 17.050 -2.786 10.104 1.00 93.94 197 ASP A O 1
ATOM 1585 N N . SER A 1 198 ? 18.364 -1.077 10.755 1.00 90.75 198 SER A N 1
ATOM 1586 C CA . SER A 1 198 ? 17.577 -0.755 11.951 1.00 90.75 198 SER A CA 1
ATOM 1587 C C . SER A 1 198 ? 16.186 -0.240 11.589 1.00 90.75 198 SER A C 1
ATOM 1589 O O . SER A 1 198 ? 15.202 -0.615 12.220 1.00 90.75 198 SER A O 1
ATOM 1591 N N . GLU A 1 199 ? 16.111 0.570 10.533 1.00 93.00 199 GLU A N 1
ATOM 1592 C CA . GLU A 1 199 ? 14.893 1.209 10.050 1.00 93.00 199 GLU A CA 1
ATOM 1593 C C . GLU A 1 199 ? 14.457 0.628 8.699 1.00 93.00 199 GLU A C 1
ATOM 1595 O O . GLU A 1 199 ? 15.301 0.310 7.855 1.00 93.00 199 GLU A O 1
ATOM 1600 N N . PRO A 1 200 ? 13.145 0.505 8.450 1.00 95.62 200 PRO A N 1
ATOM 1601 C CA . PRO A 1 200 ? 12.647 0.076 7.156 1.00 95.62 200 PRO A CA 1
ATOM 1602 C C . PRO A 1 200 ? 12.763 1.193 6.115 1.00 95.62 200 PRO A C 1
ATOM 1604 O O . PRO A 1 200 ? 12.481 2.362 6.385 1.00 95.62 200 PRO A O 1
ATOM 1607 N N . THR A 1 201 ? 13.118 0.810 4.891 1.00 97.12 201 THR A N 1
ATOM 1608 C CA . THR A 1 201 ? 13.161 1.710 3.728 1.00 97.12 201 THR A CA 1
ATOM 1609 C C . THR A 1 201 ? 11.769 1.945 3.152 1.00 97.12 201 THR A C 1
ATOM 1611 O O . THR A 1 201 ? 11.476 3.016 2.626 1.00 97.12 201 THR A O 1
ATOM 1614 N N . PHE A 1 202 ? 10.891 0.947 3.250 1.00 97.69 202 PHE A N 1
ATOM 1615 C CA . PHE A 1 202 ? 9.508 1.081 2.816 1.00 97.69 202 PHE A CA 1
ATOM 1616 C C . PHE A 1 202 ? 8.561 0.497 3.849 1.00 97.69 202 PHE A C 1
ATOM 1618 O O . PHE A 1 202 ? 8.914 -0.427 4.581 1.00 97.69 202 PHE A O 1
ATOM 1625 N N . ALA A 1 203 ? 7.330 0.992 3.881 1.00 97.38 203 ALA A N 1
ATOM 1626 C CA . ALA A 1 203 ? 6.281 0.370 4.669 1.00 97.38 203 ALA A CA 1
ATOM 1627 C C . ALA A 1 203 ? 4.939 0.406 3.946 1.00 97.38 203 ALA A C 1
ATOM 1629 O O . ALA A 1 203 ? 4.636 1.364 3.232 1.00 97.38 203 ALA A O 1
ATOM 1630 N N . ILE A 1 204 ? 4.138 -0.634 4.168 1.00 97.62 204 ILE A N 1
ATOM 1631 C CA . ILE A 1 204 ? 2.726 -0.687 3.791 1.00 97.62 204 ILE A CA 1
ATOM 1632 C C . ILE A 1 204 ? 1.917 -0.771 5.078 1.00 97.62 204 ILE A C 1
ATOM 1634 O O . ILE A 1 204 ? 2.089 -1.700 5.869 1.00 97.62 204 ILE A O 1
ATOM 1638 N N . TYR A 1 205 ? 1.010 0.178 5.266 1.00 97.31 205 TYR A N 1
ATOM 1639 C CA . TYR A 1 205 ? 0.044 0.166 6.354 1.00 97.31 205 TYR A CA 1
ATOM 1640 C C . TYR A 1 205 ? -1.341 -0.058 5.762 1.00 97.31 205 TYR A C 1
ATOM 1642 O O . TYR A 1 205 ? -1.914 0.860 5.176 1.00 97.31 205 TYR A O 1
ATOM 1650 N N . SER A 1 206 ? -1.860 -1.278 5.887 1.00 97.12 206 SER A N 1
ATOM 1651 C CA . SER A 1 206 ? -3.193 -1.634 5.396 1.00 97.12 206 SER A CA 1
ATOM 1652 C C . SER A 1 206 ? -4.198 -1.587 6.542 1.00 97.12 206 SER A C 1
ATOM 1654 O O . SER A 1 206 ? -3.979 -2.229 7.566 1.00 97.12 206 SER A O 1
ATOM 1656 N N . ARG A 1 207 ? -5.299 -0.851 6.389 1.00 95.06 207 ARG A N 1
ATOM 1657 C CA . ARG A 1 207 ? -6.339 -0.703 7.415 1.00 95.06 207 ARG A CA 1
ATOM 1658 C C . ARG A 1 207 ? -7.638 -1.333 6.950 1.00 95.06 207 ARG A C 1
ATOM 1660 O O . ARG A 1 207 ? -8.134 -1.030 5.863 1.00 95.06 207 ARG A O 1
ATOM 1667 N N . LEU A 1 208 ? -8.189 -2.176 7.812 1.00 94.00 208 LEU A N 1
ATOM 1668 C CA . LEU A 1 208 ? -9.531 -2.717 7.684 1.00 94.00 208 LEU A CA 1
ATOM 1669 C C . LEU A 1 208 ? -10.392 -2.085 8.773 1.00 94.00 208 LEU A C 1
ATOM 1671 O O . LEU A 1 208 ? -10.226 -2.399 9.954 1.00 94.00 208 LEU A O 1
ATOM 1675 N N . ALA A 1 209 ? -11.293 -1.189 8.377 1.00 90.62 209 ALA A N 1
ATOM 1676 C CA . ALA A 1 209 ? -12.310 -0.662 9.275 1.00 90.62 209 ALA A CA 1
ATOM 1677 C C . ALA A 1 209 ? -13.365 -1.741 9.565 1.00 90.62 209 ALA A C 1
ATOM 1679 O O . ALA A 1 209 ? -13.710 -2.537 8.688 1.00 90.62 209 ALA A O 1
ATOM 1680 N N . ARG A 1 210 ? -13.860 -1.770 10.799 1.00 86.00 210 ARG A N 1
ATOM 1681 C CA . ARG A 1 210 ? -14.954 -2.617 11.274 1.00 86.00 210 ARG A CA 1
ATOM 1682 C C . ARG A 1 210 ? -16.168 -1.720 11.507 1.00 86.00 210 ARG A C 1
ATOM 1684 O O . ARG A 1 210 ? -16.035 -0.645 12.096 1.00 86.00 210 ARG A O 1
ATOM 1691 N N . SER A 1 211 ? -17.333 -2.131 11.017 1.00 70.81 211 SER A N 1
ATOM 1692 C CA . SER A 1 211 ? -18.569 -1.417 11.311 1.00 70.81 211 SER A CA 1
ATOM 1693 C C . SER A 1 211 ? -19.053 -1.811 12.704 1.00 70.81 211 SER A C 1
ATOM 1695 O O . SER A 1 211 ? -19.167 -3.003 12.992 1.00 70.81 211 SER A O 1
ATOM 1697 N N . PRO A 1 212 ? -19.440 -0.859 13.567 1.00 65.44 212 PRO A N 1
ATOM 1698 C CA . PRO A 1 212 ? -20.312 -1.192 14.682 1.00 65.44 212 PRO A CA 1
ATOM 1699 C C . PRO A 1 212 ? -21.617 -1.786 14.139 1.00 65.44 212 PRO A C 1
ATOM 1701 O O . PRO A 1 212 ? -22.053 -1.450 13.033 1.00 65.44 212 PRO A O 1
ATOM 1704 N N . GLN A 1 213 ? -22.259 -2.667 14.902 1.00 55.19 213 GLN A N 1
ATOM 1705 C CA . GLN A 1 213 ? -23.557 -3.198 14.499 1.00 55.19 213 GLN A CA 1
ATOM 1706 C C . GLN A 1 213 ? -24.605 -2.075 14.547 1.00 55.19 213 GLN A C 1
ATOM 1708 O O . GLN A 1 213 ? -24.857 -1.522 15.614 1.00 55.19 213 GLN A O 1
ATOM 1713 N N . GLY A 1 214 ? -25.196 -1.725 13.398 1.00 54.03 214 GLY A N 1
ATOM 1714 C CA . GLY A 1 214 ? -26.219 -0.676 13.299 1.00 54.03 214 GLY A CA 1
ATOM 1715 C C . GLY A 1 214 ? -26.051 0.256 12.090 1.00 54.03 214 GLY A C 1
ATOM 1716 O O . GLY A 1 214 ? -25.256 1.185 12.109 1.00 54.03 214 GLY A O 1
ATOM 1717 N N . SER A 1 215 ? -26.825 -0.033 11.044 1.00 48.62 215 SER A N 1
ATOM 1718 C CA . SER A 1 215 ? -27.294 0.800 9.915 1.00 48.62 215 SER A CA 1
ATOM 1719 C C . SER A 1 215 ? -26.380 1.692 9.048 1.00 48.62 215 SER A C 1
ATOM 1721 O O . SER A 1 215 ? -26.894 2.128 8.028 1.00 48.62 215 SER A O 1
ATOM 1723 N N . ASP A 1 216 ? -25.086 1.908 9.311 1.00 53.47 216 ASP A N 1
ATOM 1724 C CA . ASP A 1 216 ? -24.192 2.661 8.380 1.00 53.47 216 ASP A CA 1
ATOM 1725 C C . ASP A 1 216 ? -22.951 1.857 7.917 1.00 53.47 216 ASP A C 1
ATOM 1727 O O . ASP A 1 216 ? -21.997 2.398 7.348 1.00 53.47 216 ASP A O 1
ATOM 1731 N N . GLY A 1 217 ? -22.953 0.540 8.143 1.00 54.09 217 GLY A N 1
ATOM 1732 C CA . GLY A 1 217 ? -21.795 -0.327 7.898 1.00 54.09 217 GLY A CA 1
ATOM 1733 C C . GLY A 1 217 ? -21.377 -0.500 6.442 1.00 54.09 217 GLY A C 1
ATOM 1734 O O . GLY A 1 217 ? -20.224 -0.846 6.188 1.00 54.09 217 GLY A O 1
ATOM 1735 N N . GLU A 1 218 ? -22.252 -0.190 5.482 1.00 61.25 218 GLU A N 1
ATOM 1736 C CA . GLU A 1 218 ? -21.912 -0.232 4.055 1.00 61.25 218 GLU A CA 1
ATOM 1737 C C . GLU A 1 218 ? -20.788 0.749 3.691 1.00 61.25 218 GLU A C 1
ATOM 1739 O O . GLU A 1 218 ? -19.965 0.437 2.835 1.00 61.25 218 GLU A O 1
ATOM 1744 N N . LEU A 1 219 ? -20.698 1.903 4.367 1.00 66.56 219 LEU A N 1
ATOM 1745 C CA . LEU A 1 219 ? -19.718 2.946 4.031 1.00 66.56 219 LEU A CA 1
ATOM 1746 C C . LEU A 1 219 ? -18.277 2.578 4.418 1.00 66.56 219 LEU A C 1
ATOM 1748 O O . LEU A 1 219 ? -17.330 3.067 3.802 1.00 66.56 219 LEU A O 1
ATOM 1752 N N . LEU A 1 220 ? -18.103 1.739 5.443 1.00 74.88 220 LEU A N 1
ATOM 1753 C CA . LEU A 1 220 ? -16.791 1.242 5.887 1.00 74.88 220 LEU A CA 1
ATOM 1754 C C . LEU A 1 220 ? -16.442 -0.116 5.263 1.00 74.88 220 LEU A C 1
ATOM 1756 O O . LEU A 1 220 ? -15.279 -0.525 5.241 1.00 74.88 220 LEU A O 1
ATOM 1760 N N . CYS A 1 221 ? -17.458 -0.809 4.759 1.00 78.44 221 CYS A N 1
ATOM 1761 C CA . CYS A 1 221 ? -17.337 -2.042 4.010 1.00 78.44 221 CYS A CA 1
ATOM 1762 C C . CYS A 1 221 ? -16.732 -1.794 2.617 1.00 78.44 221 CYS A C 1
ATOM 1764 O O . CYS A 1 221 ? -16.624 -0.670 2.135 1.00 78.44 221 CYS A O 1
ATOM 1766 N N . HIS A 1 222 ? -16.285 -2.863 1.961 1.00 83.00 222 HIS A N 1
ATOM 1767 C CA . HIS A 1 222 ? -15.730 -2.852 0.603 1.00 83.00 222 HIS A CA 1
ATOM 1768 C C . HIS A 1 222 ? -14.474 -1.992 0.359 1.00 83.00 222 HIS A C 1
ATOM 1770 O O . HIS A 1 222 ? -13.962 -1.978 -0.762 1.00 83.00 222 HIS A O 1
ATOM 1776 N N . ARG A 1 223 ? -13.875 -1.404 1.401 1.00 86.25 223 ARG A N 1
ATOM 1777 C CA . ARG A 1 223 ? -12.617 -0.653 1.320 1.00 86.25 223 ARG A CA 1
ATOM 1778 C C . ARG A 1 223 ? -11.503 -1.285 2.159 1.00 86.25 223 ARG A C 1
ATOM 1780 O O . ARG A 1 223 ? -11.695 -1.609 3.325 1.00 86.25 223 ARG A O 1
ATOM 1787 N N . ILE A 1 224 ? -10.320 -1.410 1.562 1.00 92.25 224 ILE A N 1
ATOM 1788 C CA . ILE A 1 224 ? -9.055 -1.613 2.278 1.00 92.25 224 ILE A CA 1
ATOM 1789 C C . ILE A 1 224 ? -8.234 -0.357 2.018 1.00 92.25 224 ILE A C 1
ATOM 1791 O O . ILE A 1 224 ? -7.917 -0.049 0.869 1.00 92.25 224 ILE A O 1
ATOM 1795 N N . GLU A 1 225 ? -7.931 0.402 3.065 1.00 93.81 225 GLU A N 1
ATOM 1796 C CA . GLU A 1 225 ? -7.082 1.584 2.928 1.00 93.81 225 GLU A CA 1
ATOM 1797 C C . GLU A 1 225 ? -5.619 1.170 3.011 1.00 93.81 225 GLU A C 1
ATOM 1799 O O . GLU A 1 225 ? -5.252 0.406 3.899 1.00 93.81 225 GLU A O 1
ATOM 1804 N N . GLN A 1 226 ? -4.780 1.686 2.117 1.00 95.75 226 GLN A N 1
ATOM 1805 C CA . GLN A 1 226 ? -3.340 1.460 2.164 1.00 95.75 226 GLN A CA 1
ATOM 1806 C C . GLN A 1 226 ? -2.607 2.796 2.173 1.00 95.75 226 GLN A C 1
ATOM 1808 O O . GLN A 1 226 ? -2.849 3.658 1.330 1.00 95.75 226 GLN A O 1
ATOM 1813 N N . GLU A 1 227 ? -1.708 2.951 3.136 1.00 96.44 227 GLU A N 1
ATOM 1814 C CA . GLU A 1 227 ? -0.791 4.080 3.236 1.00 96.44 227 GLU A CA 1
ATOM 1815 C C . GLU A 1 227 ? 0.641 3.568 3.075 1.00 96.44 227 GLU A C 1
ATOM 1817 O O . GLU A 1 227 ? 1.008 2.546 3.662 1.00 96.44 227 GLU A O 1
ATOM 1822 N N . TYR A 1 228 ? 1.449 4.281 2.293 1.00 95.94 228 TYR A N 1
ATOM 1823 C CA . TYR A 1 228 ? 2.802 3.861 1.945 1.00 95.94 228 TYR A CA 1
ATOM 1824 C C . TYR A 1 228 ? 3.834 4.849 2.479 1.00 95.94 228 TYR A C 1
ATOM 1826 O O . TYR A 1 228 ? 3.717 6.051 2.255 1.00 95.94 228 TYR A O 1
ATOM 1834 N N . ARG A 1 229 ? 4.877 4.333 3.134 1.00 95.56 229 ARG A N 1
ATOM 1835 C CA . ARG A 1 229 ? 6.115 5.079 3.407 1.00 95.56 229 ARG A CA 1
ATOM 1836 C C . ARG A 1 229 ? 7.165 4.616 2.407 1.00 95.56 229 ARG A C 1
ATOM 1838 O O . ARG A 1 229 ? 7.370 3.411 2.273 1.00 95.56 229 ARG A O 1
ATOM 1845 N N . VAL A 1 230 ? 7.814 5.553 1.723 1.00 95.88 230 VAL A N 1
ATOM 1846 C CA . VAL A 1 230 ? 8.804 5.268 0.678 1.00 95.88 230 VAL A CA 1
ATOM 1847 C C . VAL A 1 230 ? 10.058 6.095 0.932 1.00 95.88 230 VAL A C 1
ATOM 1849 O O . VAL A 1 230 ? 9.989 7.320 0.950 1.00 95.88 230 VAL A O 1
ATOM 1852 N N . GLY A 1 231 ? 11.197 5.427 1.105 1.00 92.25 231 GLY A N 1
ATOM 1853 C CA . GLY A 1 231 ? 12.515 6.051 1.140 1.00 92.25 231 GLY A CA 1
ATOM 1854 C C . GLY A 1 231 ? 13.255 5.952 2.485 1.00 92.25 231 GLY A C 1
ATOM 1855 O O . GLY A 1 231 ? 12.682 5.550 3.502 1.00 92.25 231 GLY A O 1
ATOM 1856 N N . PRO A 1 232 ? 14.547 6.331 2.493 1.00 93.56 232 PRO A N 1
ATOM 1857 C CA . PRO A 1 232 ? 15.257 7.020 1.406 1.00 93.56 232 PRO A CA 1
ATOM 1858 C C . PRO A 1 232 ? 15.627 6.107 0.220 1.00 93.56 232 PRO A C 1
ATOM 1860 O O . PRO A 1 232 ? 15.988 4.936 0.384 1.00 93.56 232 PRO A O 1
ATOM 1863 N N . LEU A 1 233 ? 15.526 6.648 -0.995 1.00 93.56 233 LEU A N 1
ATOM 1864 C CA . LEU A 1 233 ? 15.945 5.962 -2.220 1.00 93.56 233 LEU A CA 1
ATOM 1865 C C . LEU A 1 233 ? 17.450 6.134 -2.445 1.00 93.56 233 LEU A C 1
ATOM 1867 O O . LEU A 1 233 ? 18.028 7.144 -2.052 1.00 93.56 233 LEU A O 1
ATOM 1871 N N . GLU A 1 234 ? 18.088 5.141 -3.065 1.00 93.31 234 GLU A N 1
ATOM 1872 C CA . GLU A 1 234 ? 19.445 5.335 -3.583 1.00 93.31 234 GLU A CA 1
ATOM 1873 C C . GLU A 1 234 ? 19.404 6.258 -4.810 1.00 93.31 234 GLU A C 1
ATOM 1875 O O . GLU A 1 234 ? 18.365 6.416 -5.456 1.00 93.31 234 GLU A O 1
ATOM 1880 N N . LEU A 1 235 ? 20.546 6.857 -5.152 1.00 92.69 235 LEU A N 1
ATOM 1881 C CA . LEU A 1 235 ? 20.659 7.673 -6.357 1.00 92.69 235 LEU A CA 1
ATOM 1882 C C . LEU A 1 235 ? 20.324 6.836 -7.604 1.00 92.69 235 LEU A C 1
ATOM 1884 O O . LEU A 1 235 ? 20.689 5.662 -7.686 1.00 92.69 235 LEU A O 1
ATOM 1888 N N . ASN A 1 236 ? 19.679 7.462 -8.592 1.00 93.19 236 ASN A N 1
ATOM 1889 C CA . ASN A 1 236 ? 19.309 6.833 -9.866 1.00 93.19 236 ASN A CA 1
ATOM 1890 C C . ASN A 1 236 ? 18.362 5.625 -9.708 1.00 93.19 236 ASN A C 1
ATOM 1892 O O . ASN A 1 236 ? 18.483 4.611 -10.407 1.00 93.19 236 ASN A O 1
ATOM 1896 N N . ARG A 1 237 ? 17.405 5.741 -8.775 1.00 94.38 237 ARG A N 1
ATOM 1897 C CA . ARG A 1 237 ? 16.340 4.762 -8.526 1.00 94.38 237 ARG A CA 1
ATOM 1898 C C . ARG A 1 237 ? 14.961 5.363 -8.733 1.00 94.38 237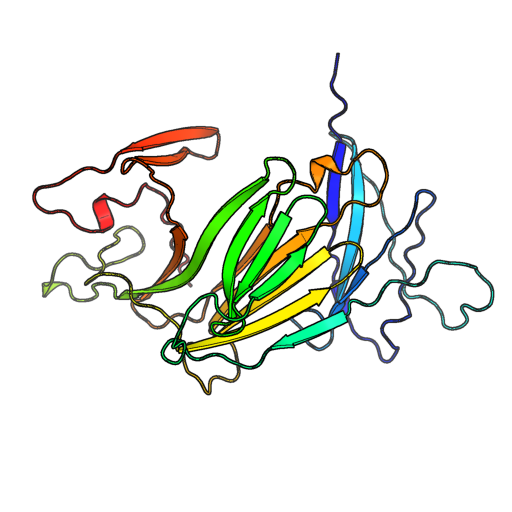 ARG A C 1
ATOM 1900 O O . ARG A 1 237 ? 14.676 6.454 -8.255 1.00 94.38 237 ARG A O 1
ATOM 1907 N N . GLU A 1 238 ? 14.069 4.582 -9.331 1.00 94.44 238 GLU A N 1
ATOM 1908 C CA . GLU A 1 238 ? 12.631 4.858 -9.327 1.00 94.44 238 GLU A CA 1
ATOM 1909 C C . GLU A 1 238 ? 11.883 3.711 -8.649 1.00 94.44 238 GLU A C 1
ATOM 1911 O O . GLU A 1 238 ? 11.831 2.594 -9.175 1.00 94.44 238 GLU A O 1
ATOM 1916 N N . ALA A 1 239 ? 11.299 3.982 -7.481 1.00 95.62 239 ALA A N 1
ATOM 1917 C CA . ALA A 1 239 ? 10.537 2.998 -6.724 1.00 95.62 239 ALA A CA 1
ATOM 1918 C C . ALA A 1 239 ? 9.117 2.819 -7.280 1.00 95.62 239 ALA A C 1
ATOM 1920 O O . ALA A 1 239 ? 8.429 3.778 -7.626 1.00 95.62 239 ALA A O 1
ATOM 1921 N N . ILE A 1 240 ? 8.653 1.572 -7.310 1.00 95.44 240 ILE A N 1
ATOM 1922 C CA . ILE A 1 240 ? 7.282 1.198 -7.653 1.00 95.44 240 ILE A CA 1
ATOM 1923 C C . ILE A 1 240 ? 6.725 0.233 -6.608 1.00 95.44 240 ILE A C 1
ATOM 1925 O O . ILE A 1 240 ? 7.444 -0.609 -6.067 1.00 95.44 240 ILE A O 1
ATOM 1929 N N . LEU A 1 241 ? 5.415 0.286 -6.391 1.00 95.88 241 LEU A N 1
ATOM 1930 C CA . LEU A 1 241 ? 4.679 -0.786 -5.732 1.00 95.88 241 LEU A CA 1
ATOM 1931 C C . LEU A 1 241 ? 4.022 -1.652 -6.806 1.00 95.88 241 LEU A C 1
ATOM 1933 O O . LEU A 1 241 ? 3.188 -1.178 -7.579 1.00 95.88 241 LEU A O 1
ATOM 1937 N N . ARG A 1 242 ? 4.385 -2.934 -6.866 1.00 95.00 242 ARG A N 1
ATOM 1938 C CA . ARG A 1 242 ? 3.788 -3.879 -7.814 1.00 95.00 242 ARG A CA 1
ATOM 1939 C C . ARG A 1 242 ? 2.746 -4.734 -7.112 1.00 95.00 242 ARG A C 1
ATOM 1941 O O . ARG A 1 242 ? 3.097 -5.507 -6.227 1.00 95.00 242 ARG A O 1
ATOM 1948 N N . THR A 1 243 ? 1.506 -4.663 -7.589 1.00 94.56 243 THR A N 1
ATOM 1949 C CA . THR A 1 243 ? 0.447 -5.621 -7.246 1.00 94.56 243 THR A CA 1
ATOM 1950 C C . THR A 1 243 ? 0.343 -6.663 -8.356 1.00 94.56 243 THR A C 1
ATOM 1952 O O . THR A 1 243 ? 0.076 -6.315 -9.506 1.00 94.56 243 THR A O 1
ATOM 1955 N N . SER A 1 244 ? 0.575 -7.933 -8.035 1.00 92.56 244 SER A N 1
ATOM 1956 C CA . SER A 1 244 ? 0.510 -9.045 -8.994 1.00 92.56 244 SER A CA 1
ATOM 1957 C C . SER A 1 244 ? -0.663 -9.948 -8.649 1.00 92.56 244 SER A C 1
ATOM 1959 O O . SER A 1 244 ? -0.819 -10.323 -7.492 1.00 92.56 244 SER A O 1
ATOM 1961 N N . THR A 1 245 ? -1.484 -10.310 -9.634 1.00 92.94 245 THR A N 1
ATOM 1962 C CA . THR A 1 245 ? -2.662 -11.171 -9.442 1.00 92.94 245 THR A CA 1
ATOM 1963 C C . THR A 1 245 ? -2.781 -12.178 -10.584 1.00 92.94 245 THR A C 1
ATOM 1965 O O . THR A 1 245 ? -2.112 -12.046 -11.609 1.00 92.94 245 THR A O 1
ATOM 1968 N N . LYS A 1 246 ? -3.662 -13.172 -10.429 1.00 89.31 246 LYS A N 1
ATOM 1969 C CA . LYS A 1 246 ? -4.032 -14.110 -11.507 1.00 89.31 246 LYS A CA 1
ATOM 1970 C C . LYS A 1 246 ? -5.248 -13.645 -12.322 1.00 89.31 246 LYS A C 1
ATOM 1972 O O . LYS A 1 246 ? -5.837 -14.444 -13.045 1.00 89.31 246 LYS A O 1
ATOM 1977 N N . LEU A 1 247 ? -5.666 -12.384 -12.184 1.00 89.31 247 LEU A N 1
ATOM 1978 C CA . LEU A 1 247 ? -6.798 -11.857 -12.943 1.00 89.31 247 LEU A CA 1
ATOM 1979 C C . LEU A 1 247 ? -6.442 -11.803 -14.431 1.00 89.31 247 LEU A C 1
ATOM 1981 O O . LEU A 1 247 ? -5.439 -11.207 -14.822 1.00 89.31 247 LEU A O 1
ATOM 1985 N N . ASN A 1 248 ? -7.283 -12.405 -15.270 1.00 91.62 248 ASN A N 1
ATOM 1986 C CA . ASN A 1 248 ? -7.144 -12.280 -16.713 1.00 91.62 248 ASN A CA 1
ATOM 1987 C C . ASN A 1 248 ? -7.665 -10.909 -17.156 1.00 91.62 248 ASN A C 1
ATOM 1989 O O . ASN A 1 248 ? -8.869 -10.698 -17.275 1.00 91.62 248 ASN A O 1
ATOM 1993 N N . THR A 1 249 ? -6.748 -9.979 -17.403 1.00 90.38 249 THR A N 1
ATOM 1994 C CA . THR A 1 249 ? -7.079 -8.622 -17.853 1.00 90.38 249 THR A CA 1
ATOM 1995 C C . THR A 1 249 ? -7.222 -8.504 -19.371 1.00 90.38 249 THR A C 1
ATOM 1997 O O . THR A 1 249 ? -7.511 -7.419 -19.870 1.00 90.38 249 THR A O 1
ATOM 2000 N N . GLY A 1 250 ? -6.939 -9.565 -20.140 1.00 91.62 250 GLY A N 1
ATOM 2001 C CA . GLY A 1 250 ? -6.858 -9.478 -21.603 1.00 91.62 250 GLY A CA 1
ATOM 2002 C C . GLY A 1 250 ? -5.807 -8.471 -22.095 1.00 91.62 250 GLY A C 1
ATOM 2003 O O . GLY A 1 250 ? -5.944 -7.929 -23.188 1.00 91.62 250 GLY A O 1
ATOM 2004 N N . ARG A 1 251 ? -4.782 -8.183 -21.272 1.00 89.00 251 ARG A N 1
ATOM 2005 C CA . ARG A 1 251 ? -3.790 -7.110 -21.482 1.00 89.00 251 ARG A CA 1
ATOM 2006 C C . ARG A 1 251 ? -4.413 -5.712 -21.602 1.00 89.00 251 ARG A C 1
ATOM 2008 O O . ARG A 1 251 ? -3.923 -4.868 -22.351 1.00 89.00 251 ARG A O 1
ATOM 2015 N N . VAL A 1 252 ? -5.489 -5.458 -20.863 1.00 90.69 252 VAL A N 1
ATOM 2016 C CA . VAL A 1 252 ? -6.146 -4.150 -20.784 1.00 90.69 252 VAL A CA 1
ATOM 2017 C C . VAL A 1 252 ? -6.100 -3.648 -19.349 1.00 90.69 252 VAL A C 1
ATOM 2019 O O . VAL A 1 252 ? -6.468 -4.360 -18.420 1.00 90.69 252 VAL A O 1
ATOM 2022 N N . LEU A 1 253 ? -5.669 -2.404 -19.176 1.00 92.44 253 LEU A N 1
ATOM 2023 C CA . LEU A 1 253 ? -5.760 -1.682 -17.912 1.00 92.44 253 LEU A CA 1
ATOM 2024 C C . LEU A 1 253 ? -6.761 -0.536 -18.043 1.00 92.44 253 LEU A C 1
ATOM 2026 O O . LEU A 1 253 ? -7.132 -0.143 -19.149 1.00 92.44 253 LEU A O 1
ATOM 2030 N N . TYR A 1 254 ? -7.186 0.008 -16.911 1.00 91.94 254 TYR A N 1
ATOM 2031 C CA . TYR A 1 254 ? -7.997 1.215 -16.857 1.00 91.94 254 TYR A CA 1
ATOM 2032 C C . TYR A 1 254 ? -7.290 2.222 -15.961 1.00 91.94 254 TYR A C 1
ATOM 2034 O O . TYR 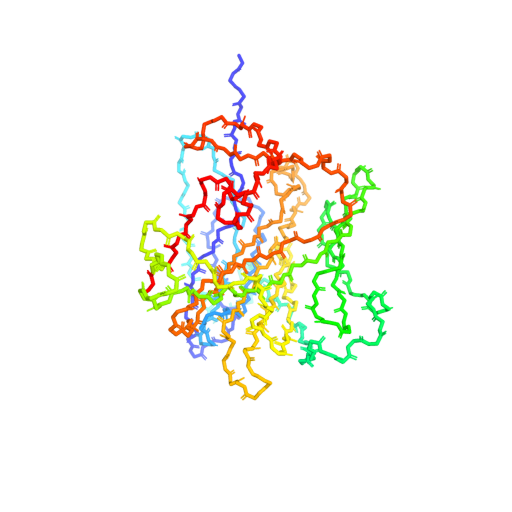A 1 254 ? -6.834 1.864 -14.877 1.00 91.94 254 TYR A O 1
ATOM 2042 N N . SER A 1 255 ? -7.175 3.458 -16.430 1.00 92.44 255 SER A N 1
ATOM 2043 C CA . SER A 1 255 ? -6.653 4.582 -15.651 1.00 92.44 255 SER A CA 1
ATOM 2044 C C . SER A 1 255 ? -7.643 5.726 -15.744 1.00 92.44 255 SER A C 1
ATOM 2046 O O . SER A 1 255 ? -8.327 5.851 -16.761 1.00 92.44 255 SER A O 1
ATOM 2048 N N . ASP A 1 256 ? -7.723 6.570 -14.730 1.00 93.81 256 ASP A N 1
ATOM 2049 C CA . ASP A 1 256 ? -8.494 7.797 -14.847 1.00 93.81 256 ASP A CA 1
ATOM 2050 C C . ASP A 1 256 ? -7.817 8.789 -15.811 1.00 93.81 256 ASP A C 1
ATOM 2052 O O . ASP A 1 256 ? -6.693 8.583 -16.290 1.00 93.81 256 ASP A O 1
ATOM 2056 N N . ASN A 1 257 ? -8.554 9.849 -16.121 1.00 91.00 257 ASN A N 1
ATOM 2057 C CA . ASN A 1 257 ? -8.061 11.063 -16.740 1.00 91.00 257 ASN A CA 1
ATOM 2058 C C . ASN A 1 257 ? -8.474 12.234 -15.846 1.00 91.00 257 ASN A C 1
ATOM 2060 O O . ASN A 1 257 ? -9.664 12.561 -15.772 1.00 91.00 257 ASN A O 1
ATOM 2064 N N . ASN A 1 258 ? -7.500 12.802 -15.133 1.00 91.31 258 ASN A N 1
ATOM 2065 C CA . ASN A 1 258 ? -7.677 13.919 -14.200 1.00 91.31 258 ASN A CA 1
ATOM 2066 C C . ASN A 1 258 ? -8.742 13.672 -13.109 1.00 91.31 258 ASN A C 1
ATOM 2068 O O . ASN A 1 258 ? -9.437 14.602 -12.704 1.00 91.31 258 ASN A O 1
ATOM 2072 N N . GLY A 1 259 ? -8.914 12.427 -12.659 1.00 90.94 259 GLY A N 1
ATOM 2073 C CA . GLY A 1 259 ? -9.911 12.053 -11.651 1.00 90.94 259 GLY A CA 1
ATOM 2074 C C . GLY A 1 259 ? -11.368 12.107 -12.122 1.00 90.94 259 GLY A C 1
ATOM 2075 O O . GLY A 1 259 ? -12.267 11.959 -11.298 1.00 90.94 259 GLY A O 1
ATOM 2076 N N . TYR A 1 260 ? -11.620 12.317 -13.419 1.00 90.19 260 TYR A N 1
ATOM 2077 C CA . TYR A 1 260 ? -12.975 12.472 -13.956 1.00 90.19 260 TYR A CA 1
ATOM 2078 C C . TYR A 1 260 ? -13.492 11.206 -14.648 1.00 90.19 260 TYR A C 1
ATOM 2080 O O . TYR A 1 260 ? -14.493 10.627 -14.233 1.00 90.19 260 TYR A O 1
ATOM 2088 N N . GLN A 1 261 ? -12.808 10.750 -15.702 1.00 94.19 261 GLN A N 1
ATOM 2089 C CA . GLN A 1 261 ? -13.261 9.621 -16.519 1.00 94.19 261 GLN A CA 1
ATOM 2090 C C . GLN A 1 261 ? -12.255 8.472 -16.494 1.00 94.19 261 GLN A C 1
ATOM 2092 O O . GLN A 1 261 ? -11.075 8.671 -16.768 1.00 94.19 261 GLN A O 1
ATOM 2097 N N . MET A 1 262 ? -12.742 7.247 -16.283 1.00 95.00 262 MET A N 1
ATOM 2098 C CA . MET A 1 262 ? -11.951 6.032 -16.487 1.00 95.00 262 MET A CA 1
ATOM 2099 C C . MET A 1 262 ? -11.762 5.747 -17.981 1.00 95.00 262 MET A C 1
ATOM 2101 O O . MET A 1 262 ? -12.726 5.592 -18.732 1.00 95.00 262 MET A O 1
ATOM 2105 N N . GLN A 1 263 ? -10.510 5.639 -18.414 1.00 93.75 263 GLN A N 1
ATOM 2106 C CA . GLN A 1 263 ? -10.113 5.367 -19.790 1.00 93.75 263 GLN A CA 1
ATOM 2107 C C . GLN A 1 263 ? -9.510 3.971 -19.931 1.00 93.75 263 GLN A C 1
ATOM 2109 O O . GLN A 1 263 ? -8.716 3.513 -19.109 1.00 93.75 263 GLN A O 1
ATOM 2114 N N . ARG A 1 264 ? -9.862 3.299 -21.028 1.00 93.81 264 ARG A N 1
ATOM 2115 C CA . ARG A 1 264 ? -9.340 1.978 -21.387 1.00 93.81 264 ARG A CA 1
ATOM 2116 C C . ARG A 1 264 ? -7.933 2.097 -21.982 1.00 93.81 264 ARG A C 1
ATOM 2118 O O . ARG A 1 264 ? -7.727 2.811 -22.961 1.00 93.81 264 ARG A O 1
ATOM 2125 N N . ARG A 1 265 ? -6.982 1.332 -21.447 1.00 91.06 265 ARG A N 1
ATOM 2126 C CA . ARG A 1 265 ? -5.565 1.293 -21.840 1.00 91.06 265 ARG A CA 1
ATOM 2127 C C . ARG A 1 265 ? -5.193 -0.115 -22.333 1.00 91.06 265 ARG A C 1
ATOM 2129 O O . ARG A 1 265 ? -4.760 -0.949 -21.537 1.00 91.06 265 ARG A O 1
ATOM 2136 N N . PRO A 1 266 ? -5.410 -0.436 -23.621 1.00 90.38 266 PRO A N 1
ATOM 2137 C CA . PRO A 1 266 ? -4.951 -1.703 -24.179 1.00 90.38 266 PRO A CA 1
ATOM 2138 C C . PRO A 1 266 ? -3.426 -1.712 -24.297 1.00 90.38 266 PRO A C 1
ATOM 2140 O O . PRO A 1 266 ? -2.820 -0.706 -24.668 1.00 90.38 266 PRO A O 1
ATOM 2143 N N . TYR A 1 267 ? -2.816 -2.863 -24.033 1.00 86.00 267 TYR A N 1
ATOM 2144 C CA . TYR A 1 267 ? -1.408 -3.089 -24.328 1.00 86.00 267 TYR A CA 1
ATOM 2145 C C . TYR A 1 267 ? -1.135 -2.868 -25.817 1.00 86.00 267 TYR A C 1
ATOM 2147 O O . TYR A 1 267 ? -1.875 -3.355 -26.675 1.00 86.00 267 TYR A O 1
ATOM 2155 N N . ARG A 1 268 ? -0.060 -2.140 -26.116 1.00 83.69 268 ARG A N 1
ATOM 2156 C CA . ARG A 1 268 ? 0.403 -1.890 -27.479 1.00 83.69 268 ARG A CA 1
ATOM 2157 C C . ARG A 1 268 ? 1.763 -2.534 -27.663 1.00 83.69 268 ARG A C 1
ATOM 2159 O O . ARG A 1 268 ? 2.667 -2.326 -26.853 1.00 83.69 268 ARG A O 1
ATOM 2166 N N . ASP A 1 269 ? 1.884 -3.313 -28.729 1.00 78.69 269 ASP A N 1
ATOM 2167 C CA . ASP A 1 269 ? 3.164 -3.870 -29.128 1.00 78.69 269 ASP A CA 1
ATOM 2168 C C . ASP A 1 269 ? 3.858 -2.911 -30.097 1.00 78.69 269 ASP A C 1
ATOM 2170 O O . ASP A 1 269 ? 3.360 -2.645 -31.192 1.00 78.69 269 ASP A O 1
ATOM 2174 N N . TYR A 1 270 ? 4.973 -2.328 -29.667 1.00 75.62 270 TYR A N 1
ATOM 2175 C CA . TYR A 1 270 ? 5.776 -1.430 -30.489 1.00 75.62 270 TYR A CA 1
ATOM 2176 C C . TYR A 1 270 ? 7.039 -2.159 -30.950 1.00 75.62 270 TYR A C 1
ATOM 2178 O O . TYR A 1 270 ? 7.668 -2.855 -30.162 1.00 75.62 270 TYR A O 1
ATOM 2186 N N . LYS A 1 271 ? 7.475 -1.928 -32.199 1.00 68.94 271 LYS A N 1
ATOM 2187 C CA . LYS A 1 271 ? 8.690 -2.550 -32.778 1.00 68.94 271 LYS A CA 1
ATOM 2188 C C . LYS A 1 271 ? 9.951 -2.385 -31.912 1.00 68.94 271 LYS A C 1
ATOM 2190 O O . LYS A 1 271 ? 10.827 -3.236 -31.942 1.00 68.94 271 LYS A O 1
ATOM 2195 N N . SER A 1 272 ? 10.027 -1.297 -31.146 1.00 68.88 272 SER A N 1
ATOM 2196 C CA . SER A 1 272 ? 10.969 -1.113 -30.040 1.00 68.88 272 SER A CA 1
ATOM 2197 C C . SER A 1 272 ? 10.150 -0.799 -28.792 1.00 68.88 272 SER A C 1
ATOM 2199 O O . SER A 1 272 ? 9.755 0.348 -28.554 1.00 68.88 272 SER A O 1
ATOM 2201 N N . ASN A 1 273 ? 9.774 -1.851 -28.066 1.00 59.44 273 ASN A N 1
ATOM 2202 C CA . ASN A 1 273 ? 8.896 -1.733 -26.914 1.00 59.44 273 ASN A CA 1
ATOM 2203 C C . ASN A 1 273 ? 9.731 -1.390 -25.676 1.00 59.44 273 ASN A C 1
ATOM 2205 O O . ASN A 1 273 ? 10.178 -2.264 -24.936 1.00 59.44 273 ASN A O 1
ATOM 2209 N N . THR A 1 274 ? 9.991 -0.100 -25.471 1.00 71.44 274 THR A N 1
ATOM 2210 C CA . THR A 1 274 ? 10.597 0.364 -24.222 1.00 71.44 274 THR A CA 1
ATOM 2211 C C . THR A 1 274 ? 9.542 0.342 -23.118 1.00 71.44 274 THR A C 1
ATOM 2213 O O . THR A 1 274 ? 8.390 0.722 -23.335 1.00 71.44 274 THR A O 1
ATOM 2216 N N . ILE A 1 275 ? 9.931 -0.083 -21.911 1.00 77.56 275 ILE A N 1
ATOM 2217 C CA . ILE A 1 275 ? 9.047 -0.168 -20.730 1.00 77.56 275 ILE A CA 1
ATOM 2218 C C . ILE A 1 275 ? 8.286 1.152 -20.503 1.00 77.56 275 ILE A C 1
ATOM 2220 O O . ILE A 1 275 ? 7.122 1.144 -20.103 1.00 77.56 275 ILE A O 1
ATOM 2224 N N . ALA A 1 276 ? 8.917 2.279 -20.838 1.00 77.75 276 ALA A N 1
ATOM 2225 C CA . ALA A 1 276 ? 8.346 3.613 -20.737 1.00 77.75 276 ALA A CA 1
ATOM 2226 C C . ALA A 1 276 ? 7.063 3.829 -21.560 1.00 77.75 276 ALA A C 1
ATOM 2228 O O . ALA A 1 276 ? 6.194 4.579 -21.135 1.00 77.75 276 ALA A O 1
ATOM 2229 N N . ARG A 1 277 ? 6.899 3.151 -22.703 1.00 74.31 277 ARG A N 1
ATOM 2230 C CA . ARG A 1 277 ? 5.759 3.357 -23.622 1.00 74.31 277 ARG A CA 1
ATOM 2231 C C . ARG A 1 277 ? 4.491 2.600 -23.238 1.00 74.31 277 ARG A C 1
ATOM 2233 O O . ARG A 1 277 ? 3.424 2.875 -23.784 1.00 74.31 277 ARG A O 1
ATOM 2240 N N . VAL A 1 278 ? 4.613 1.617 -22.349 1.00 67.50 278 VAL A N 1
ATOM 2241 C CA . VAL A 1 278 ? 3.493 0.782 -21.883 1.00 67.50 278 VAL A CA 1
ATOM 2242 C C . VAL A 1 278 ? 2.924 1.313 -20.561 1.00 67.50 278 VAL A C 1
ATOM 2244 O O . VAL A 1 278 ? 1.847 0.894 -20.139 1.00 67.50 278 VAL A O 1
ATOM 2247 N N . ARG A 1 279 ? 3.609 2.269 -19.920 1.00 59.56 279 ARG A N 1
ATOM 2248 C CA . ARG A 1 279 ? 3.108 2.987 -18.746 1.00 59.56 279 ARG A CA 1
ATOM 2249 C C . ARG A 1 279 ? 1.996 3.950 -19.212 1.00 59.56 279 ARG A C 1
ATOM 2251 O O . ARG A 1 279 ? 2.281 4.823 -20.028 1.00 59.56 279 ARG A O 1
ATOM 2258 N N . PRO A 1 280 ? 0.740 3.815 -18.739 1.00 53.78 280 PRO A N 1
ATOM 2259 C CA . PRO A 1 280 ? -0.232 4.905 -18.852 1.00 53.78 280 PRO A CA 1
ATOM 2260 C C . PRO A 1 280 ? 0.365 6.151 -18.185 1.00 53.78 280 PRO A C 1
ATOM 2262 O O . PRO A 1 280 ? 1.124 5.981 -17.237 1.00 53.78 280 PRO A O 1
ATOM 2265 N N . GLU A 1 281 ? 0.055 7.363 -18.647 1.00 37.97 281 GLU A N 1
ATOM 2266 C CA . GLU A 1 281 ? 0.530 8.647 -18.085 1.00 37.97 281 GLU A CA 1
ATOM 2267 C C . GLU A 1 281 ? 0.098 8.847 -16.614 1.00 37.97 281 GLU A C 1
ATOM 2269 O O . GLU A 1 281 ? -0.777 9.635 -16.284 1.00 37.97 281 GLU A O 1
ATOM 2274 N N . LEU A 1 282 ? 0.702 8.078 -15.715 1.00 33.91 282 LEU A N 1
ATOM 2275 C CA . LEU A 1 282 ? 0.549 8.091 -14.268 1.00 33.91 282 LEU A CA 1
ATOM 2276 C C . LEU A 1 282 ? 1.952 7.961 -13.661 1.00 33.91 282 LEU A C 1
ATOM 2278 O O . LEU A 1 282 ? 2.228 7.067 -12.861 1.00 33.91 282 LEU A O 1
ATOM 2282 N N . SER A 1 283 ? 2.891 8.806 -14.094 1.00 32.28 283 SER A N 1
ATOM 2283 C CA . SER A 1 283 ? 4.111 9.031 -13.321 1.00 32.28 283 SER A CA 1
ATOM 2284 C C . SER A 1 283 ? 3.808 10.079 -12.258 1.00 32.28 283 SER A C 1
ATOM 2286 O O . SER A 1 283 ? 3.931 11.276 -12.493 1.00 32.28 283 SER A O 1
ATOM 2288 N N . TRP A 1 284 ? 3.440 9.623 -11.066 1.00 29.75 284 TRP A N 1
ATOM 2289 C CA . TRP A 1 284 ? 3.794 10.370 -9.865 1.00 29.75 284 TRP A CA 1
ATOM 2290 C C . TRP A 1 284 ? 5.248 10.010 -9.560 1.00 29.75 284 TRP A C 1
ATOM 2292 O O . TRP A 1 284 ? 5.533 9.083 -8.803 1.00 29.75 284 TRP A O 1
ATOM 2302 N N . SER A 1 285 ? 6.175 10.665 -10.258 1.00 26.83 285 SER A N 1
ATOM 2303 C CA . SER A 1 285 ? 7.587 10.684 -9.895 1.00 26.83 285 SER A CA 1
ATOM 2304 C C . SER A 1 285 ? 7.701 11.497 -8.609 1.00 26.83 285 SER A C 1
ATOM 2306 O O . SER A 1 285 ? 7.717 12.724 -8.624 1.00 26.83 285 SER A O 1
ATOM 2308 N N . TRP A 1 286 ? 7.724 10.809 -7.469 1.00 25.25 286 TRP A N 1
ATOM 2309 C CA . TRP A 1 286 ? 8.164 11.418 -6.221 1.00 25.25 286 TRP A CA 1
ATOM 2310 C C . TRP A 1 286 ? 9.673 11.644 -6.331 1.00 25.25 286 TRP A C 1
ATOM 2312 O O . TRP A 1 286 ? 10.459 10.720 -6.137 1.00 25.25 286 TRP A O 1
ATOM 2322 N N . LEU A 1 287 ? 10.062 12.859 -6.710 1.00 25.52 287 LEU A N 1
ATOM 2323 C CA . LEU A 1 287 ? 11.411 13.368 -6.496 1.00 25.52 287 LEU A CA 1
ATOM 2324 C C . LEU A 1 287 ? 11.481 13.868 -5.048 1.00 25.52 287 LEU A C 1
ATOM 2326 O O . LEU A 1 287 ? 10.698 14.736 -4.658 1.00 25.52 287 LEU A O 1
ATOM 2330 N N . LEU A 1 288 ? 12.382 13.276 -4.265 1.00 27.84 288 LEU A N 1
ATOM 2331 C CA . LEU A 1 288 ? 12.993 13.920 -3.103 1.00 27.84 288 LEU A CA 1
ATOM 2332 C C . LEU A 1 288 ? 14.314 14.534 -3.559 1.00 27.84 288 LEU A C 1
ATOM 2334 O O . LEU A 1 288 ? 15.026 13.841 -4.322 1.00 27.84 288 LEU A O 1
#

Secondary structure (DSSP, 8-state):
-----EEEEEE--EEE--SS-TT-EEEE--SS---EEEEE-SS-TTEEEEEEEEEEETT-----EEEEPPS-TTSS-PPPPEEPEEEEEEEEETTT-SSTTSSEEEEE-SSEEEEEETTTTEEEEEEETTTTEEEEEEEEEEEEEBP--TTSSSPP-SS---BSSS-EE--SEEEEEEEE-SSEEEEEEEEESSTT-SS-SEEEEEEEE-PPSSS-GGGTTT--EEEEEE-PPPTTEEEEEEEEE----TTEEEEEETTTEEEEEE----SS--GGGTS-S-------

Sequence (288 aa):
MLSKHSICQVCKPRVSKGTEAPSILTAIIHPVLWVFQVQPSKEMPSAYDLYVLTTIPGLSYRHYSIRPSRSSQEKTGEPEPFVAKTMQFGGRLRRSARQVGGNLVPVNNDCYIVFLDLDTNLMHSVWERQSNRKVYMTQQFMEYHTNSDVRKGPVSDNYVFTPSGAAEPAWEAVRMEIVEGPLVTEIRQYFHRKVNDSEPTFAIYSRLARSPQGSDGELLCHRIEQEYRVGPLELNREAILRTSTKLNTGRVLYSDNNGYQMQRRPYRDYKSNTIARVRPELSWSWLL

Foldseek 3Di:
DPPFDKAKDWDKDKAFQDPDDPQWKAWDDPDDDWAKEWEQDPVDNRIIIITGIDIATPPGDDDTDIDTHDPDPPPDPGDTHHYWDKDWADKAFPPQQPDWPPAWDWDDAPFWTFIATSNARWTQWIAGDPVRDIWGKTKAKWKFQFDPDVVVPDGDDPVDGHGPDDTGGQAGIKIWMWTDDDFKIWIKIFGDSDPPDPHGQKIKIKIQGHDDPDDPRVNSHPDIDIDMDHDDDDPRIDMDMDMDTPDPPVQWDWDDDVPPDIDIQHADDDPDDGPRVSDDPPPPRPDD